Protein AF-A0A1E4BC61-F1 (afdb_monomer)

Radius of gyration: 21.63 Å; Cα contacts (8 Å, |Δi|>4): 298; chains: 1; bounding box: 41×61×82 Å

Foldseek 3Di:
DDDDDDDDDDPDPPPDPDPDDPKDAPQFDDWDDDQFKIKTFRPQQQLVPCQLCVQCVQQAPPVDVVRGDPVRDDPVSNQLSQLLRQAQRMAMDTNNPDDHDAFDPPWDWADFFLAFTKIAGFDWDADPVRHTNITDRIRTADDQVQDPDPRGDNPPSVVVVPGDDPDPDPDPPPDHRDRSDRPPDD

Nearest PDB structures (foldseek):
  3tbm-assembly1_B  TM=9.232E-01  e=9.327E-04  Ralstonia pseudosolanacearum GMI1000
  3u0k-assembly1_B  TM=4.058E-01  e=2.933E+00  Entacmaea quadricolor

pLDDT: mean 83.22, std 20.96, range [33.88, 98.69]

Mean predicted aligned error: 10.0 Å

Sequence (186 aa):
MSTDDIGADAGGAEAVPAPEAPYPAPDLTREYRTADITVQWYASRCIHSGYCARALHAVFDPRRRPWIDPTAASPDDIATTVLRCPSGALHFVRHDAGAQEQPDRPTTLTPIRNGPLYARGDIEIRALDGSVLRRDTRVSLCRCALSRQVPFCDNSCRTSNWREPVGAQNGPNGTPDPAPPINDRR

Structure (mmCIF, N/CA/C/O backbone):
data_AF-A0A1E4BC61-F1
#
_entry.id   AF-A0A1E4BC61-F1
#
loop_
_atom_site.group_PDB
_atom_site.id
_atom_site.type_symbol
_atom_site.label_atom_id
_atom_site.label_alt_id
_atom_site.label_comp_id
_atom_site.label_asym_id
_atom_site.label_entity_id
_atom_site.label_seq_id
_atom_site.pdbx_PDB_ins_code
_atom_site.Cartn_x
_atom_site.Cartn_y
_atom_site.Cartn_z
_atom_site.occupancy
_atom_site.B_iso_or_equiv
_atom_site.auth_seq_id
_atom_site.auth_comp_id
_atom_site.auth_asym_id
_atom_site.auth_atom_id
_atom_site.pdbx_PDB_model_num
ATOM 1 N N . MET A 1 1 ? -17.541 -46.615 -54.316 1.00 44.19 1 MET A N 1
ATOM 2 C CA . MET A 1 1 ? -16.424 -46.146 -53.473 1.00 44.19 1 MET A CA 1
ATOM 3 C C . MET A 1 1 ? -16.675 -44.673 -53.210 1.00 44.19 1 MET A C 1
ATOM 5 O O . MET A 1 1 ? -16.283 -43.847 -54.017 1.00 44.19 1 MET A O 1
ATOM 9 N N . SER A 1 2 ? -17.481 -44.385 -52.188 1.00 45.59 2 SER A N 1
ATOM 10 C CA . SER A 1 2 ? -17.790 -43.022 -51.751 1.00 45.59 2 SER A CA 1
ATOM 11 C C . SER A 1 2 ? -16.764 -42.692 -50.680 1.00 45.59 2 SER A C 1
ATOM 13 O O . SER A 1 2 ? -16.689 -43.415 -49.693 1.00 45.59 2 SER A O 1
ATOM 15 N N . THR A 1 3 ? -15.902 -41.718 -50.933 1.00 48.38 3 THR A N 1
ATOM 16 C CA . THR A 1 3 ? -14.911 -41.254 -49.963 1.00 48.38 3 THR A CA 1
ATOM 17 C C . THR A 1 3 ? -15.583 -40.287 -49.001 1.00 48.38 3 THR A C 1
ATOM 19 O O . THR A 1 3 ? -16.184 -39.307 -49.437 1.00 48.38 3 THR A O 1
ATOM 22 N N . ASP A 1 4 ? -15.505 -40.609 -47.714 1.00 45.50 4 ASP A N 1
ATOM 23 C CA . ASP A 1 4 ? -15.916 -39.771 -46.593 1.00 45.50 4 ASP A CA 1
ATOM 24 C C . ASP A 1 4 ? -15.067 -38.490 -46.530 1.00 45.50 4 ASP A C 1
ATOM 26 O O . ASP A 1 4 ? -13.840 -38.566 -46.450 1.00 45.50 4 ASP A O 1
ATOM 30 N N . ASP A 1 5 ? -15.714 -37.321 -46.532 1.00 45.19 5 ASP A N 1
ATOM 31 C CA . ASP A 1 5 ? -15.092 -36.034 -46.199 1.00 45.19 5 ASP A CA 1
ATOM 32 C C . ASP A 1 5 ? -15.356 -35.734 -44.715 1.00 45.19 5 ASP A C 1
ATOM 34 O O . ASP A 1 5 ? -16.430 -35.275 -44.320 1.00 45.19 5 ASP A O 1
ATOM 38 N N . ILE A 1 6 ? -14.368 -36.038 -43.870 1.00 56.31 6 ILE A N 1
ATOM 39 C CA . ILE A 1 6 ? -14.343 -35.629 -42.463 1.00 56.31 6 ILE A CA 1
ATOM 40 C C . ILE A 1 6 ? -13.852 -34.179 -42.422 1.00 56.31 6 ILE A C 1
ATOM 42 O O . ILE A 1 6 ? -12.660 -33.906 -42.566 1.00 56.31 6 ILE A O 1
ATOM 46 N N . GLY A 1 7 ? -14.787 -33.248 -42.230 1.00 37.34 7 GLY A N 1
ATOM 47 C CA . GLY A 1 7 ? -14.493 -31.843 -41.966 1.00 37.34 7 GLY A CA 1
ATOM 48 C C . GLY A 1 7 ? -13.709 -31.687 -40.664 1.00 37.34 7 GLY A C 1
ATOM 49 O O . GLY A 1 7 ? -14.191 -32.032 -39.587 1.00 37.34 7 GLY A O 1
ATOM 50 N N . ALA A 1 8 ? -12.484 -31.178 -40.779 1.00 47.16 8 ALA A N 1
ATOM 51 C CA . ALA A 1 8 ? -11.649 -30.787 -39.657 1.00 47.16 8 ALA A CA 1
ATOM 52 C C . ALA A 1 8 ? -12.205 -29.499 -39.030 1.00 47.16 8 ALA A C 1
ATOM 54 O O . ALA A 1 8 ? -12.117 -28.425 -39.626 1.00 47.16 8 ALA A O 1
ATOM 55 N N . ASP A 1 9 ? -12.772 -29.614 -37.831 1.00 40.97 9 ASP A N 1
ATOM 56 C CA . ASP A 1 9 ? -13.175 -28.467 -37.024 1.00 40.97 9 ASP A CA 1
ATOM 57 C C . ASP A 1 9 ? -11.908 -27.809 -36.453 1.00 40.97 9 ASP A C 1
ATOM 59 O O . ASP A 1 9 ? -11.234 -28.338 -35.562 1.00 40.97 9 ASP A O 1
ATOM 63 N N . ALA A 1 10 ? -11.528 -26.673 -37.035 1.00 41.28 10 ALA A N 1
ATOM 64 C CA . ALA A 1 10 ? -10.440 -25.843 -36.547 1.00 41.28 10 ALA A CA 1
ATOM 65 C C . ALA A 1 10 ? -10.906 -25.141 -35.265 1.00 41.28 10 ALA A C 1
ATOM 67 O O . ALA A 1 10 ? -11.529 -24.081 -35.308 1.00 41.28 10 ALA A O 1
ATOM 68 N N . GLY A 1 11 ? -10.600 -25.751 -34.118 1.00 34.75 11 GLY A N 1
ATOM 69 C CA . GLY A 1 11 ? -10.766 -25.139 -32.806 1.00 34.75 11 GLY A CA 1
ATOM 70 C C . GLY A 1 11 ? -10.015 -23.811 -32.746 1.00 34.75 11 GLY A C 1
ATOM 71 O O . GLY A 1 11 ? -8.785 -23.778 -32.693 1.00 34.75 11 GLY A O 1
ATOM 72 N N . GLY A 1 12 ? -10.768 -22.712 -32.772 1.00 33.88 12 GLY A N 1
ATOM 73 C CA . GLY A 1 12 ? -10.257 -21.387 -32.468 1.00 33.88 12 GLY A CA 1
ATOM 74 C C . GLY A 1 12 ? -9.708 -21.399 -31.049 1.00 33.88 12 GLY A C 1
ATOM 75 O O . GLY A 1 12 ? -10.449 -21.622 -30.095 1.00 33.88 12 GLY A O 1
ATOM 76 N N . ALA A 1 13 ? -8.400 -21.194 -30.914 1.00 40.69 13 ALA A N 1
ATOM 77 C CA . ALA A 1 13 ? -7.790 -20.941 -29.623 1.00 40.69 13 ALA A CA 1
ATOM 78 C C . ALA A 1 13 ? -8.340 -19.607 -29.110 1.00 40.69 13 ALA A C 1
ATOM 80 O O . ALA A 1 13 ? -7.907 -18.533 -29.530 1.00 40.69 13 ALA A O 1
ATOM 81 N N . GLU A 1 14 ? -9.346 -19.691 -28.245 1.00 33.91 14 GLU A N 1
ATOM 82 C CA . GLU A 1 14 ? -9.815 -18.567 -27.456 1.00 33.91 14 GLU A CA 1
ATOM 83 C C . GLU A 1 14 ? -8.612 -18.047 -26.665 1.00 33.91 14 GLU A C 1
ATOM 85 O O . GLU A 1 14 ? -7.968 -18.784 -25.911 1.00 33.91 14 GLU A O 1
ATOM 90 N N . ALA A 1 15 ? -8.227 -16.801 -26.940 1.00 38.50 15 ALA A N 1
ATOM 91 C CA . ALA A 1 15 ? -7.112 -16.163 -26.272 1.00 38.50 15 ALA A CA 1
ATOM 92 C C . ALA A 1 15 ? -7.392 -16.176 -24.769 1.00 38.50 15 ALA A C 1
ATOM 94 O O . ALA A 1 15 ? -8.339 -15.541 -24.308 1.00 38.50 15 ALA A O 1
ATOM 95 N N . VAL A 1 16 ? -6.573 -16.911 -24.013 1.00 39.56 16 VAL A N 1
ATOM 96 C CA . VAL A 1 16 ? -6.630 -16.895 -22.552 1.00 39.56 16 VAL A CA 1
ATOM 97 C C . VAL A 1 16 ? -6.457 -15.434 -22.127 1.00 39.56 16 VAL A C 1
ATOM 99 O O . VAL A 1 16 ? -5.427 -14.838 -22.466 1.00 39.56 16 VAL A O 1
ATOM 102 N N . PRO A 1 17 ? -7.448 -14.817 -21.456 1.00 39.22 17 PRO A N 1
ATOM 103 C CA . PRO A 1 17 ? -7.322 -13.439 -21.019 1.00 39.22 17 PRO A CA 1
ATOM 104 C C . PRO A 1 17 ? -6.084 -13.325 -20.132 1.00 39.22 17 PRO A C 1
ATOM 106 O O . PRO A 1 17 ? -5.802 -14.212 -19.322 1.00 39.22 17 PRO A O 1
ATOM 109 N N . ALA A 1 18 ? -5.319 -12.247 -20.322 1.00 41.25 18 ALA A N 1
ATOM 110 C CA . ALA A 1 18 ? -4.184 -11.936 -19.464 1.00 41.25 18 ALA A CA 1
ATOM 111 C C . ALA A 1 18 ? -4.623 -12.064 -17.994 1.00 41.25 18 ALA A C 1
ATOM 113 O O . ALA A 1 18 ? -5.741 -11.642 -17.683 1.00 41.25 18 ALA A O 1
ATOM 114 N N . PRO A 1 19 ? -3.798 -12.655 -17.108 1.00 44.19 19 PRO A N 1
ATOM 115 C CA . PRO A 1 19 ? -4.187 -12.851 -15.720 1.00 44.19 19 PRO A CA 1
ATOM 116 C C . PRO A 1 19 ? -4.644 -11.509 -15.154 1.00 44.19 19 PRO A C 1
ATOM 118 O O . PRO A 1 19 ? -3.896 -10.527 -15.210 1.00 44.19 19 PRO A O 1
ATOM 121 N N . GLU A 1 20 ? -5.893 -11.457 -14.679 1.00 47.62 20 GLU A N 1
ATOM 122 C CA . GLU A 1 20 ? -6.423 -10.278 -14.003 1.00 47.62 20 GLU A CA 1
ATOM 123 C C . GLU A 1 20 ? -5.405 -9.881 -12.932 1.00 47.62 20 GLU A C 1
ATOM 125 O O . GLU A 1 20 ? -4.936 -10.738 -12.175 1.00 47.62 20 GLU A O 1
ATOM 130 N N . ALA A 1 21 ? -4.984 -8.609 -12.928 1.00 51.28 21 ALA A N 1
ATOM 131 C CA . ALA A 1 21 ? -4.025 -8.121 -11.943 1.00 51.28 21 ALA A CA 1
ATOM 132 C C . ALA A 1 21 ? -4.492 -8.598 -10.562 1.00 51.28 21 ALA A C 1
ATOM 134 O O . ALA A 1 21 ? -5.677 -8.442 -10.276 1.00 51.28 21 ALA A O 1
ATOM 135 N N . PRO A 1 22 ? -3.627 -9.184 -9.718 1.00 53.62 22 PRO A N 1
ATOM 136 C CA . PRO A 1 22 ? -4.075 -9.984 -8.574 1.00 53.62 22 PRO A CA 1
ATOM 137 C C . PRO A 1 22 ? -4.930 -9.205 -7.556 1.00 53.62 22 PRO A C 1
ATOM 139 O O . PRO A 1 22 ? -5.598 -9.817 -6.724 1.00 53.62 22 PRO A O 1
ATOM 142 N N . TYR A 1 23 ? -4.969 -7.870 -7.660 1.00 57.00 23 TYR A N 1
ATOM 143 C CA . TYR A 1 23 ? -5.763 -6.964 -6.831 1.00 57.00 23 TYR A CA 1
ATOM 144 C C . TYR A 1 23 ? -6.427 -5.866 -7.692 1.00 57.00 23 TYR A C 1
ATOM 146 O O . TYR A 1 23 ? -6.021 -4.705 -7.612 1.00 57.00 23 TYR A O 1
ATOM 154 N N . PRO A 1 24 ? -7.422 -6.180 -8.547 1.00 55.88 24 PRO A N 1
ATOM 155 C CA . PRO A 1 24 ? -8.085 -5.163 -9.349 1.00 55.88 24 PRO A CA 1
ATOM 156 C C . PRO A 1 24 ? -8.963 -4.334 -8.412 1.00 55.88 24 PRO A C 1
ATOM 158 O O . PRO A 1 24 ? -9.990 -4.798 -7.916 1.00 55.88 24 PRO A O 1
ATOM 161 N N . ALA A 1 25 ? -8.523 -3.114 -8.119 1.00 64.12 25 ALA A N 1
ATOM 162 C CA . ALA A 1 25 ? -9.260 -2.191 -7.276 1.00 64.12 25 ALA A CA 1
ATOM 163 C C . ALA A 1 25 ? -9.457 -0.858 -8.015 1.00 64.12 25 ALA A C 1
ATOM 165 O O . ALA A 1 25 ? -8.519 -0.357 -8.645 1.00 64.12 25 ALA A O 1
ATOM 166 N N . PRO A 1 26 ? -10.662 -0.260 -7.950 1.00 70.00 26 PRO A N 1
ATOM 167 C CA . PRO A 1 26 ? -10.984 0.970 -8.677 1.00 70.00 26 PRO A CA 1
ATOM 168 C C . PRO A 1 26 ? -10.164 2.181 -8.204 1.00 70.00 26 PRO A C 1
ATOM 170 O O . PRO A 1 26 ? -10.227 3.243 -8.815 1.00 70.00 26 PRO A O 1
ATOM 173 N N . ASP A 1 27 ? -9.400 2.041 -7.116 1.00 84.81 27 ASP A N 1
ATOM 174 C CA . ASP A 1 27 ? -8.554 3.080 -6.538 1.00 84.81 27 ASP A CA 1
ATOM 175 C C . ASP A 1 27 ? -7.093 3.052 -7.033 1.00 84.81 27 ASP A C 1
ATOM 177 O O . ASP A 1 27 ? -6.250 3.786 -6.499 1.00 84.81 27 ASP A O 1
ATOM 181 N N . LEU A 1 28 ? -6.771 2.242 -8.054 1.00 89.62 28 LEU A N 1
ATOM 182 C CA . LEU A 1 28 ? -5.457 2.270 -8.704 1.00 89.62 28 LEU A CA 1
ATOM 183 C C . LEU A 1 28 ? -5.182 3.668 -9.265 1.00 89.62 28 LEU A C 1
ATOM 185 O O . LEU A 1 28 ? -5.856 4.150 -10.169 1.00 89.62 28 LEU A O 1
ATOM 189 N N . THR A 1 29 ? -4.165 4.335 -8.721 1.00 94.44 29 THR A N 1
ATOM 190 C CA . THR A 1 29 ? -3.843 5.715 -9.096 1.00 94.44 29 THR A CA 1
ATOM 191 C C . THR A 1 29 ? -2.915 5.771 -10.299 1.00 94.44 29 THR A C 1
ATOM 193 O O . THR A 1 29 ? -3.085 6.620 -11.175 1.00 94.44 29 THR A O 1
ATOM 196 N N . ARG A 1 30 ? -1.887 4.915 -10.330 1.00 96.19 30 ARG A N 1
ATOM 197 C CA . ARG A 1 30 ? -0.920 4.880 -11.431 1.00 96.19 30 ARG A CA 1
ATOM 198 C C . ARG A 1 30 ? -0.166 3.557 -11.488 1.00 96.19 30 ARG A C 1
ATOM 200 O O . ARG A 1 30 ? 0.134 2.968 -10.452 1.00 96.19 30 ARG A O 1
ATOM 207 N N . GLU A 1 31 ? 0.214 3.168 -12.699 1.00 96.56 31 GLU A N 1
ATOM 208 C CA . GLU A 1 31 ? 1.172 2.096 -12.961 1.00 96.56 31 GLU A CA 1
ATOM 209 C C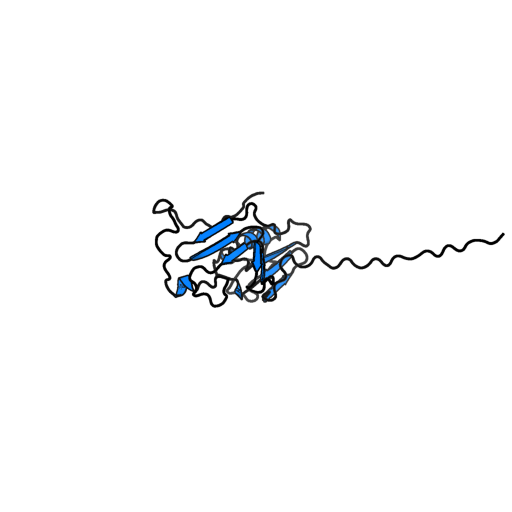 . GLU A 1 31 ? 2.470 2.652 -13.552 1.00 96.56 31 GLU A C 1
ATOM 211 O O . GLU A 1 31 ? 2.462 3.616 -14.322 1.00 96.56 31 GLU A O 1
ATOM 216 N N . TYR A 1 32 ? 3.583 2.019 -13.201 1.00 97.81 32 TYR A N 1
ATOM 217 C CA . TYR A 1 32 ? 4.915 2.314 -13.712 1.00 97.81 32 TYR A CA 1
ATOM 218 C C . TYR A 1 32 ? 5.513 1.014 -14.238 1.00 97.81 32 TYR A C 1
ATOM 220 O O . TYR A 1 32 ? 5.764 0.096 -13.459 1.00 97.81 32 TYR A O 1
ATOM 228 N N . ARG A 1 33 ? 5.696 0.912 -15.554 1.00 97.94 33 ARG A N 1
ATOM 229 C CA . ARG A 1 33 ? 6.000 -0.350 -16.239 1.00 97.94 33 ARG A CA 1
ATOM 230 C C . ARG A 1 33 ? 7.360 -0.307 -16.933 1.00 97.94 33 ARG A C 1
ATOM 232 O O . ARG A 1 33 ? 7.676 0.671 -17.604 1.00 97.94 33 ARG A O 1
ATOM 239 N N . THR A 1 34 ? 8.110 -1.396 -16.806 1.00 97.94 34 THR A N 1
ATOM 240 C CA . THR A 1 34 ? 9.254 -1.766 -17.653 1.00 97.94 34 THR A CA 1
ATOM 241 C C . THR A 1 34 ? 8.964 -3.103 -18.346 1.00 97.94 34 THR A C 1
ATOM 243 O O . THR A 1 34 ? 7.859 -3.638 -18.219 1.00 97.94 34 THR A O 1
ATOM 246 N N . ALA A 1 35 ? 9.943 -3.639 -19.082 1.00 97.62 35 ALA A N 1
ATOM 247 C CA . ALA A 1 35 ? 9.854 -4.982 -19.653 1.00 97.62 35 ALA A CA 1
ATOM 248 C C . ALA A 1 35 ? 9.750 -6.077 -18.575 1.00 97.62 35 ALA A C 1
ATOM 250 O O . ALA A 1 35 ? 9.054 -7.060 -18.796 1.00 97.62 35 ALA A O 1
ATOM 251 N N . ASP A 1 36 ? 10.369 -5.867 -17.408 1.00 98.06 36 ASP A N 1
ATOM 252 C CA . ASP A 1 36 ? 10.565 -6.914 -16.396 1.00 98.06 36 ASP A CA 1
ATOM 253 C C . ASP A 1 36 ? 9.613 -6.790 -15.198 1.00 98.06 36 ASP A C 1
ATOM 255 O O . ASP A 1 36 ? 9.320 -7.775 -14.520 1.00 98.06 36 ASP A O 1
ATOM 259 N N . ILE A 1 37 ? 9.111 -5.583 -14.908 1.00 98.38 37 ILE A N 1
ATOM 260 C CA . ILE A 1 37 ? 8.256 -5.340 -13.741 1.00 98.38 37 ILE A CA 1
ATOM 261 C C . ILE A 1 37 ? 7.265 -4.195 -13.970 1.00 98.38 37 ILE A C 1
ATOM 263 O O . ILE A 1 37 ? 7.539 -3.201 -14.642 1.00 98.38 37 ILE A O 1
ATOM 267 N N . THR A 1 38 ? 6.077 -4.314 -13.386 1.00 98.38 38 THR A N 1
ATOM 268 C CA . THR A 1 38 ? 5.130 -3.206 -13.215 1.00 98.38 38 THR A CA 1
ATOM 269 C C . THR A 1 38 ? 4.954 -2.913 -11.740 1.00 98.38 38 THR A C 1
ATOM 271 O O . THR A 1 38 ? 4.623 -3.814 -10.982 1.00 98.38 38 THR A O 1
ATOM 274 N N . VAL A 1 39 ? 5.143 -1.657 -11.340 1.00 98.31 39 VAL A N 1
ATOM 275 C CA . VAL A 1 39 ? 4.840 -1.161 -9.994 1.00 98.31 39 VAL A CA 1
ATOM 276 C C . VAL A 1 39 ? 3.503 -0.433 -10.033 1.00 98.31 39 VAL A C 1
ATOM 278 O O . VAL A 1 39 ? 3.329 0.526 -10.787 1.00 98.31 39 VAL A O 1
ATOM 281 N N . GLN A 1 40 ? 2.565 -0.873 -9.204 1.00 97.81 40 GLN A N 1
ATOM 282 C CA . GLN A 1 40 ? 1.244 -0.273 -9.051 1.00 97.81 40 GLN A CA 1
ATOM 283 C C . GLN A 1 40 ? 1.208 0.598 -7.799 1.00 97.81 40 GLN A C 1
ATOM 285 O O . GLN A 1 40 ? 1.728 0.210 -6.751 1.00 97.81 40 GLN A O 1
ATOM 290 N N . TRP A 1 41 ? 0.576 1.767 -7.894 1.00 97.62 41 TRP A N 1
ATOM 291 C CA . TRP A 1 41 ? 0.436 2.699 -6.782 1.00 97.62 41 TRP A CA 1
ATOM 292 C C . TRP A 1 41 ? -1.018 3.117 -6.558 1.00 97.62 41 TRP A C 1
ATOM 294 O O . TRP A 1 41 ? -1.673 3.655 -7.451 1.00 97.62 41 TRP A O 1
ATOM 304 N N . TYR A 1 42 ? -1.482 2.928 -5.324 1.00 96.06 42 TYR A N 1
ATOM 305 C CA . TYR A 1 42 ? -2.804 3.298 -4.824 1.00 96.06 42 TYR A CA 1
ATOM 306 C C . TYR A 1 42 ? -2.631 4.465 -3.839 1.00 96.06 42 TYR A C 1
ATOM 308 O O . TYR A 1 42 ? -2.335 4.269 -2.658 1.00 96.06 42 TYR A O 1
ATOM 316 N N . ALA A 1 43 ? -2.732 5.704 -4.325 1.00 95.31 43 ALA A N 1
ATOM 317 C CA . ALA A 1 43 ? -2.372 6.900 -3.560 1.00 95.31 43 ALA A CA 1
ATOM 318 C C . ALA A 1 43 ? -3.256 7.111 -2.327 1.00 95.31 43 ALA A C 1
ATOM 320 O O . ALA A 1 43 ? -2.742 7.452 -1.260 1.00 95.31 43 ALA A O 1
ATOM 321 N N . SER A 1 44 ? -4.558 6.843 -2.457 1.00 93.69 44 SER A N 1
ATOM 322 C CA . SER A 1 44 ? -5.540 6.864 -1.362 1.00 93.69 44 SER A CA 1
ATOM 323 C C . SER A 1 44 ? -5.069 6.020 -0.167 1.00 93.69 44 SER A C 1
ATOM 325 O O . SER A 1 44 ? -5.147 6.445 0.983 1.00 93.69 44 SER A O 1
ATOM 327 N N . ARG A 1 45 ? -4.443 4.875 -0.448 1.00 94.88 45 ARG A N 1
ATOM 328 C CA . ARG A 1 45 ? -3.989 3.876 0.527 1.00 94.88 45 ARG A CA 1
ATOM 329 C C . ARG A 1 45 ? -2.672 4.196 1.207 1.00 94.88 45 ARG A C 1
ATOM 331 O O . ARG A 1 45 ? -2.274 3.492 2.141 1.00 94.88 45 ARG A O 1
ATOM 338 N N . CYS A 1 46 ? -1.937 5.190 0.723 1.00 96.00 46 CYS A N 1
ATOM 339 C CA . CYS A 1 46 ? -0.613 5.489 1.238 1.00 96.00 46 CYS A CA 1
ATOM 340 C C . CYS A 1 46 ? -0.704 6.149 2.617 1.00 96.00 46 CYS A C 1
ATOM 342 O O . CYS A 1 46 ? -1.013 7.331 2.748 1.00 96.00 46 CYS A O 1
ATOM 344 N N . ILE A 1 47 ? -0.316 5.412 3.661 1.00 95.62 47 ILE A N 1
ATOM 345 C CA . ILE A 1 47 ? -0.156 5.974 5.011 1.00 95.62 47 ILE A CA 1
ATOM 346 C C . ILE A 1 47 ? 1.196 6.677 5.202 1.00 95.62 47 ILE A C 1
ATOM 348 O O . ILE A 1 47 ? 1.634 6.863 6.332 1.00 95.62 47 ILE A O 1
ATOM 352 N N . HIS A 1 48 ? 1.922 6.995 4.127 1.00 95.12 48 HIS A N 1
ATOM 353 C CA . HIS A 1 48 ? 3.209 7.700 4.180 1.00 95.12 48 HIS A CA 1
ATOM 354 C C . HIS A 1 48 ? 4.192 7.140 5.229 1.00 95.12 48 HIS A C 1
ATOM 356 O O . HIS A 1 48 ? 4.924 7.880 5.882 1.00 95.12 48 HIS A O 1
ATOM 362 N N . SER A 1 49 ? 4.223 5.811 5.399 1.00 93.88 49 SER A N 1
ATOM 363 C CA . SER A 1 49 ? 5.121 5.148 6.356 1.00 93.88 49 SER A CA 1
ATOM 364 C C . SER A 1 49 ? 6.594 5.421 6.035 1.00 93.88 49 SER A C 1
ATOM 366 O O . SER A 1 49 ? 7.438 5.427 6.930 1.00 93.88 49 SER A O 1
ATOM 368 N N . GLY A 1 50 ? 6.896 5.659 4.754 1.00 94.06 50 GLY A N 1
ATOM 369 C CA . GLY A 1 50 ? 8.216 5.987 4.226 1.00 94.06 50 GLY A CA 1
ATOM 370 C C . GLY A 1 50 ? 9.161 4.791 4.095 1.00 94.06 50 GLY A C 1
ATOM 371 O O . GLY A 1 50 ? 10.340 5.005 3.842 1.00 94.06 50 GLY A O 1
ATOM 372 N N . TYR A 1 51 ? 8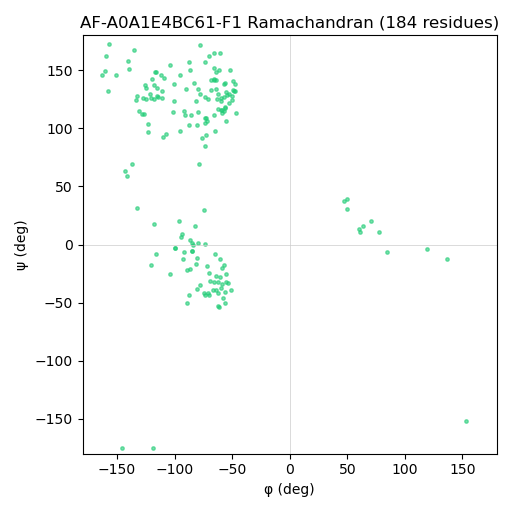.679 3.549 4.253 1.00 95.50 51 TYR A N 1
ATOM 373 C CA . TYR A 1 51 ? 9.516 2.356 4.057 1.00 95.50 51 TYR A CA 1
ATOM 374 C C . TYR A 1 51 ? 10.118 2.306 2.652 1.00 95.50 51 TYR A C 1
ATOM 376 O O . TYR A 1 51 ? 11.321 2.113 2.532 1.00 95.50 51 TYR A O 1
ATOM 384 N N . CYS A 1 52 ? 9.316 2.557 1.614 1.00 97.12 52 CYS A N 1
ATOM 385 C CA . CYS A 1 52 ? 9.782 2.546 0.227 1.00 97.12 52 CYS A CA 1
ATOM 386 C C . CYS A 1 52 ? 10.869 3.598 -0.033 1.00 97.12 52 CYS A C 1
ATOM 388 O O . CYS A 1 52 ? 11.969 3.256 -0.456 1.00 97.12 52 CYS A O 1
ATOM 390 N N . ALA A 1 53 ? 10.594 4.861 0.304 1.00 97.00 53 ALA A N 1
ATOM 391 C CA . ALA A 1 53 ? 11.510 5.970 0.051 1.00 97.00 53 ALA A CA 1
ATOM 392 C C . ALA A 1 53 ? 12.817 5.880 0.854 1.00 97.00 53 ALA A C 1
ATOM 394 O O . ALA A 1 53 ? 13.860 6.305 0.371 1.00 97.00 53 ALA A O 1
ATOM 395 N N . ARG A 1 54 ? 12.784 5.318 2.073 1.00 96.44 54 ARG A N 1
ATOM 396 C CA . ARG A 1 54 ? 14.000 5.103 2.874 1.00 96.44 54 ARG A CA 1
ATOM 397 C C . ARG A 1 54 ? 14.804 3.886 2.422 1.00 96.44 54 ARG A C 1
ATOM 399 O O . ARG A 1 54 ? 16.022 3.921 2.527 1.00 96.44 54 ARG A O 1
ATOM 406 N N . ALA A 1 55 ? 14.141 2.822 1.966 1.00 96.12 55 ALA A N 1
ATOM 407 C CA . ALA A 1 55 ? 14.809 1.581 1.579 1.00 96.12 55 ALA A CA 1
ATOM 408 C C . ALA A 1 55 ? 15.415 1.645 0.170 1.00 96.12 55 ALA A C 1
ATOM 410 O O . ALA A 1 55 ? 16.507 1.128 -0.033 1.00 96.12 55 ALA A O 1
ATOM 411 N N . LEU A 1 56 ? 14.732 2.284 -0.787 1.00 98.12 56 LEU A N 1
ATOM 412 C CA . LEU A 1 56 ? 15.156 2.314 -2.189 1.00 98.12 56 LEU A CA 1
ATOM 413 C C . LEU A 1 56 ? 14.851 3.675 -2.831 1.00 98.12 56 LEU A C 1
ATOM 415 O O . LEU A 1 56 ? 14.054 3.792 -3.762 1.00 98.12 56 LEU A O 1
ATOM 419 N N . HIS A 1 57 ? 15.494 4.723 -2.310 1.00 97.94 57 HIS A N 1
ATOM 420 C CA . HIS A 1 57 ? 15.288 6.116 -2.730 1.00 97.94 57 HIS A CA 1
ATOM 421 C C . HIS A 1 57 ? 15.497 6.346 -4.238 1.00 97.94 57 HIS A C 1
ATOM 423 O O . HIS A 1 57 ? 14.832 7.190 -4.829 1.00 97.94 57 HIS A O 1
ATOM 429 N N . ALA A 1 58 ? 16.407 5.600 -4.878 1.00 98.31 58 ALA A N 1
ATOM 430 C CA . ALA A 1 58 ? 16.646 5.705 -6.321 1.00 98.31 58 ALA A CA 1
ATOM 431 C C . ALA A 1 58 ? 15.380 5.404 -7.150 1.00 98.31 58 ALA A C 1
ATOM 433 O O . ALA A 1 58 ? 15.140 6.042 -8.174 1.00 98.31 58 ALA A O 1
ATOM 434 N N . VAL A 1 59 ? 14.536 4.488 -6.666 1.00 98.69 59 VAL A N 1
ATOM 435 C CA . VAL A 1 59 ? 13.249 4.137 -7.281 1.00 98.69 59 VAL A CA 1
ATOM 436 C C . VAL A 1 59 ? 12.138 5.029 -6.738 1.00 98.69 59 VAL A C 1
ATOM 438 O O . VAL A 1 59 ? 11.401 5.620 -7.523 1.00 98.69 59 VAL A O 1
ATOM 441 N N . PHE A 1 60 ? 12.028 5.164 -5.412 1.00 98.62 60 PHE A N 1
ATOM 442 C CA . PHE A 1 60 ? 10.932 5.861 -4.731 1.00 98.62 60 PHE A CA 1
ATOM 443 C C . PHE A 1 60 ? 11.392 7.203 -4.138 1.00 98.62 60 PHE A C 1
ATOM 445 O O . PHE A 1 60 ? 11.844 7.260 -2.995 1.00 98.62 60 PHE A O 1
ATOM 452 N N . ASP A 1 61 ? 11.205 8.302 -4.870 1.00 98.19 61 ASP A N 1
ATOM 453 C CA . ASP A 1 61 ? 11.554 9.654 -4.414 1.00 98.19 61 ASP A CA 1
ATOM 454 C C . ASP A 1 61 ? 10.333 10.592 -4.461 1.00 98.19 61 ASP A C 1
ATOM 456 O O . ASP A 1 61 ? 9.986 11.096 -5.534 1.00 98.19 61 ASP A O 1
ATOM 460 N N . PRO A 1 62 ? 9.702 10.903 -3.308 1.00 96.50 62 PRO A N 1
ATOM 461 C CA . PRO A 1 62 ? 8.562 11.822 -3.222 1.00 96.50 62 PRO A CA 1
ATOM 462 C C . PRO A 1 62 ? 8.822 13.236 -3.770 1.00 96.50 62 PRO A C 1
ATOM 464 O O . PRO A 1 62 ? 7.867 13.976 -4.033 1.00 96.50 62 PRO A O 1
ATOM 467 N N . ARG A 1 63 ? 10.088 13.635 -3.943 1.00 96.69 63 ARG A N 1
ATOM 468 C CA . ARG A 1 63 ? 10.482 14.942 -4.490 1.00 96.69 63 ARG A CA 1
ATOM 469 C C . ARG A 1 63 ? 10.550 14.940 -6.015 1.00 96.69 63 ARG A C 1
ATOM 471 O O . ARG A 1 63 ? 10.433 16.001 -6.622 1.00 96.69 63 ARG A O 1
ATOM 478 N N . ARG A 1 64 ? 10.689 13.771 -6.644 1.00 97.00 64 ARG A N 1
ATOM 479 C CA . ARG A 1 64 ? 10.786 13.627 -8.102 1.00 97.00 64 ARG A CA 1
ATOM 480 C C . ARG A 1 64 ? 9.408 13.510 -8.758 1.00 97.00 64 ARG A C 1
ATOM 482 O O . ARG A 1 64 ? 8.415 13.141 -8.124 1.00 97.00 64 ARG A O 1
ATOM 489 N N . ARG A 1 65 ? 9.325 13.840 -10.049 1.00 95.94 65 ARG A N 1
ATOM 490 C CA . ARG A 1 65 ? 8.154 13.613 -10.907 1.00 95.94 65 ARG A CA 1
ATOM 491 C C . ARG A 1 65 ? 8.619 12.946 -12.216 1.00 95.94 65 ARG A C 1
ATOM 493 O O . ARG A 1 65 ? 9.345 13.600 -12.956 1.00 95.94 65 ARG A O 1
ATOM 500 N N . PRO A 1 66 ? 8.214 11.695 -12.513 1.00 95.94 66 PRO A N 1
ATOM 501 C CA . PRO A 1 66 ? 7.470 10.778 -11.643 1.00 95.94 66 PRO A CA 1
ATOM 502 C C . PRO A 1 66 ? 8.233 10.421 -10.354 1.00 95.94 66 PRO A C 1
ATOM 504 O O . PRO A 1 66 ? 9.458 10.410 -10.330 1.00 95.94 66 PRO A O 1
ATOM 507 N N . TRP A 1 67 ? 7.503 10.149 -9.268 1.00 97.62 67 TRP A N 1
ATOM 508 C CA . TRP A 1 67 ? 8.110 9.813 -7.971 1.00 97.62 67 TRP A CA 1
ATOM 509 C C . TRP A 1 67 ? 8.546 8.340 -7.868 1.00 97.62 67 TRP A C 1
ATOM 511 O O . TRP A 1 67 ? 9.346 8.008 -6.999 1.00 97.62 67 TRP A O 1
ATOM 521 N N . ILE A 1 68 ? 8.046 7.483 -8.766 1.00 98.56 68 ILE A N 1
ATOM 522 C CA . ILE A 1 68 ? 8.473 6.091 -8.947 1.00 98.56 68 ILE A CA 1
ATOM 523 C C . ILE A 1 68 ? 9.202 5.986 -10.285 1.00 98.56 68 ILE A C 1
ATOM 525 O O . ILE A 1 68 ? 8.644 6.356 -11.319 1.00 98.56 68 ILE A O 1
ATOM 529 N N . ASP A 1 69 ? 10.423 5.468 -10.251 1.00 98.44 69 ASP A N 1
ATOM 530 C CA . ASP A 1 69 ? 11.228 5.136 -11.424 1.00 98.44 69 ASP A CA 1
ATOM 531 C C . ASP A 1 69 ? 11.619 3.655 -11.373 1.00 98.44 69 ASP A C 1
ATOM 533 O O . ASP A 1 69 ? 12.578 3.294 -10.686 1.00 98.44 69 ASP A O 1
ATOM 537 N N . PRO A 1 70 ? 10.875 2.778 -12.067 1.00 98.06 70 PRO A N 1
ATOM 538 C CA . PRO A 1 70 ? 11.114 1.341 -12.026 1.00 98.06 70 PRO A CA 1
ATOM 539 C C . PRO A 1 70 ? 12.363 0.918 -12.819 1.00 98.06 70 PRO A C 1
ATOM 541 O O . PRO A 1 70 ? 12.655 -0.270 -12.873 1.00 98.06 70 PRO A O 1
ATOM 544 N N . THR A 1 71 ? 13.093 1.855 -13.439 1.00 98.25 71 THR A N 1
ATOM 545 C CA . THR A 1 71 ? 14.351 1.573 -14.155 1.00 98.25 71 THR A CA 1
ATOM 546 C C . THR A 1 71 ? 15.591 1.746 -13.275 1.00 98.25 71 THR A C 1
ATOM 548 O O . THR A 1 71 ? 16.683 1.329 -13.648 1.00 98.25 71 THR A O 1
ATOM 551 N N . ALA A 1 72 ? 15.433 2.350 -12.092 1.00 98.31 72 ALA A N 1
ATOM 552 C CA . ALA A 1 72 ? 16.546 2.762 -11.240 1.00 98.31 72 ALA A CA 1
ATOM 553 C C . ALA A 1 72 ? 17.108 1.654 -10.325 1.00 98.31 72 ALA A C 1
ATOM 555 O O . ALA A 1 72 ? 18.032 1.916 -9.555 1.00 98.31 72 ALA A O 1
ATOM 556 N N . ALA A 1 73 ? 16.548 0.442 -10.362 1.00 98.50 73 ALA A N 1
ATOM 557 C CA . ALA A 1 73 ? 17.025 -0.718 -9.609 1.00 98.50 73 ALA A CA 1
ATOM 558 C C . ALA A 1 73 ? 16.563 -2.029 -10.261 1.00 98.50 73 ALA A C 1
ATOM 560 O O . ALA A 1 73 ? 15.754 -2.018 -11.190 1.00 98.50 73 ALA A O 1
ATOM 561 N N . SER A 1 74 ? 17.060 -3.158 -9.752 1.00 98.56 74 SER A N 1
ATOM 562 C CA . SER A 1 74 ? 16.637 -4.478 -10.218 1.00 98.56 74 SER A CA 1
ATOM 563 C C . SER A 1 74 ? 15.159 -4.759 -9.877 1.00 98.56 74 SER A C 1
ATOM 565 O O . SER A 1 74 ? 14.658 -4.271 -8.855 1.00 98.56 74 SER A O 1
ATOM 567 N N . PRO A 1 75 ? 14.453 -5.588 -10.672 1.00 98.62 75 PRO A N 1
ATOM 568 C CA . PRO A 1 75 ? 13.107 -6.055 -10.333 1.00 98.62 75 PRO A CA 1
ATOM 569 C C . PRO A 1 75 ? 13.012 -6.709 -8.944 1.00 98.62 75 PRO A C 1
ATOM 571 O O . PRO A 1 75 ? 12.002 -6.543 -8.258 1.00 98.62 75 PRO A O 1
ATOM 574 N N . ASP A 1 76 ? 14.068 -7.394 -8.494 1.00 98.44 76 ASP A N 1
ATOM 575 C CA . ASP A 1 76 ? 14.133 -8.041 -7.177 1.00 98.44 76 ASP A CA 1
ATOM 576 C C . ASP A 1 76 ? 14.212 -7.031 -6.023 1.00 98.44 76 ASP A C 1
ATOM 578 O O . ASP A 1 76 ? 13.495 -7.171 -5.025 1.00 98.44 76 ASP A O 1
ATOM 582 N N . ASP A 1 77 ? 15.027 -5.981 -6.157 1.00 98.50 77 ASP A N 1
ATOM 583 C CA . ASP A 1 77 ? 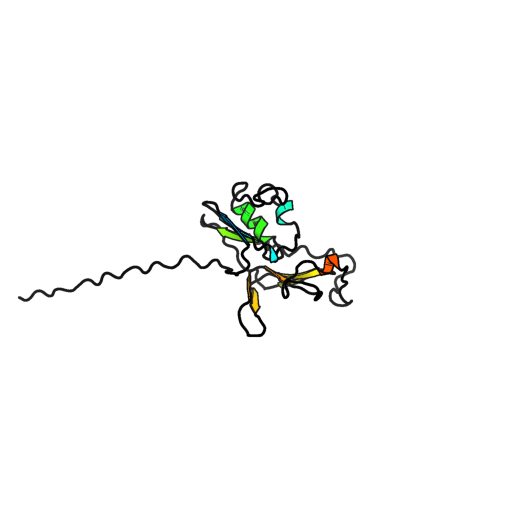15.131 -4.919 -5.147 1.00 98.50 77 ASP A CA 1
ATOM 584 C C . ASP A 1 77 ? 13.828 -4.121 -5.046 1.00 98.50 77 ASP A C 1
ATOM 586 O O . ASP A 1 77 ? 13.370 -3.773 -3.947 1.00 98.50 77 ASP A O 1
ATOM 590 N N . ILE A 1 78 ? 13.198 -3.861 -6.196 1.00 98.69 78 ILE A N 1
ATOM 591 C CA . ILE A 1 78 ? 11.894 -3.201 -6.274 1.00 98.69 78 ILE A CA 1
ATOM 592 C C . ILE A 1 78 ? 10.841 -4.065 -5.580 1.00 98.69 78 ILE A C 1
ATOM 594 O O . ILE A 1 78 ? 10.170 -3.573 -4.671 1.00 98.69 78 ILE A O 1
ATOM 598 N N . ALA A 1 79 ? 10.726 -5.344 -5.948 1.00 98.38 79 ALA A N 1
ATOM 599 C CA . ALA A 1 79 ? 9.776 -6.279 -5.348 1.00 98.38 79 ALA A CA 1
ATOM 600 C C . ALA A 1 79 ? 9.962 -6.376 -3.825 1.00 98.38 79 ALA A C 1
ATOM 602 O O . ALA A 1 79 ? 9.016 -6.157 -3.065 1.00 98.38 79 ALA A O 1
ATOM 603 N N . THR A 1 80 ? 11.199 -6.587 -3.363 1.00 97.81 80 THR A N 1
ATOM 604 C CA . THR A 1 80 ? 11.547 -6.649 -1.931 1.00 97.81 80 THR A CA 1
ATOM 605 C C . THR A 1 80 ? 11.133 -5.380 -1.189 1.00 97.81 80 THR A C 1
ATOM 607 O O . THR A 1 80 ? 10.616 -5.435 -0.069 1.00 97.81 80 THR A O 1
ATOM 610 N N . THR A 1 81 ? 11.324 -4.216 -1.810 1.00 98.19 81 THR A N 1
ATOM 611 C CA . THR A 1 81 ? 10.942 -2.930 -1.221 1.00 98.19 81 THR A CA 1
ATOM 612 C C . THR A 1 81 ? 9.426 -2.744 -1.181 1.00 98.19 81 THR A C 1
ATOM 614 O O . THR A 1 81 ? 8.890 -2.283 -0.169 1.00 98.19 81 THR A O 1
ATOM 617 N N . VAL A 1 82 ? 8.718 -3.119 -2.249 1.00 98.00 82 VAL A N 1
ATOM 618 C CA . VAL A 1 82 ? 7.256 -3.018 -2.338 1.00 98.00 82 VAL A CA 1
ATOM 619 C C . VAL A 1 82 ? 6.574 -3.891 -1.281 1.00 98.00 82 VAL A C 1
ATOM 621 O O . VAL A 1 82 ? 5.686 -3.396 -0.584 1.00 98.00 82 VAL A O 1
ATOM 624 N N . LEU A 1 83 ? 7.056 -5.118 -1.046 1.00 97.06 83 LEU A N 1
ATOM 625 C CA . LEU A 1 83 ? 6.528 -6.030 -0.013 1.00 97.06 83 LEU A CA 1
ATOM 626 C C . LEU A 1 83 ? 6.595 -5.453 1.414 1.00 97.06 83 LEU A C 1
ATOM 628 O O . LEU A 1 83 ? 5.868 -5.893 2.311 1.00 97.06 83 LEU A O 1
ATOM 632 N N . ARG A 1 84 ? 7.445 -4.445 1.649 1.00 95.75 84 ARG A N 1
ATOM 633 C CA . ARG A 1 84 ? 7.571 -3.745 2.939 1.00 95.75 84 ARG A CA 1
ATOM 634 C C . ARG A 1 84 ? 6.564 -2.607 3.110 1.00 95.75 84 ARG A C 1
ATOM 636 O O . ARG A 1 84 ? 6.489 -2.030 4.193 1.00 95.75 84 ARG A O 1
ATOM 643 N N . CYS A 1 85 ? 5.769 -2.275 2.091 1.00 96.94 85 CYS A N 1
ATOM 644 C CA . CYS A 1 85 ? 4.692 -1.295 2.200 1.00 96.94 85 CYS A CA 1
ATOM 645 C C . CYS A 1 85 ? 3.597 -1.824 3.146 1.00 96.94 85 CYS A C 1
ATOM 647 O O . CYS A 1 85 ? 2.913 -2.779 2.804 1.00 96.94 85 CYS A O 1
ATOM 649 N N . PRO A 1 86 ? 3.382 -1.247 4.341 1.00 95.62 86 PRO A N 1
ATOM 650 C CA . PRO A 1 86 ? 2.450 -1.828 5.308 1.00 95.62 86 PRO A CA 1
ATOM 651 C C . PRO A 1 86 ? 0.979 -1.721 4.887 1.00 95.62 86 PRO A C 1
ATOM 653 O O . PRO A 1 86 ? 0.171 -2.518 5.346 1.00 95.62 86 PRO A O 1
ATOM 656 N N . SER A 1 87 ? 0.621 -0.748 4.041 1.00 96.12 87 SER A N 1
ATOM 657 C CA . SER A 1 87 ? -0.780 -0.427 3.746 1.00 96.12 87 SER A CA 1
ATOM 658 C C . SER A 1 87 ? -1.342 -1.002 2.449 1.00 96.12 87 SER A C 1
ATOM 660 O O . SER A 1 87 ? -2.514 -0.738 2.169 1.00 96.12 87 SER A O 1
ATOM 662 N N . GLY A 1 88 ? -0.521 -1.700 1.657 1.00 95.56 88 GLY A N 1
ATOM 663 C CA . GLY A 1 88 ? -0.904 -2.149 0.309 1.00 95.56 88 GLY A CA 1
ATOM 664 C C . GLY A 1 88 ? -1.014 -0.992 -0.687 1.00 95.56 88 GLY A C 1
ATOM 665 O O . GLY A 1 88 ? -1.680 -1.071 -1.710 1.00 95.56 88 GLY A O 1
ATOM 666 N N . ALA A 1 89 ? -0.389 0.155 -0.391 1.00 97.00 89 ALA A N 1
ATOM 667 C CA . ALA A 1 89 ? -0.360 1.266 -1.343 1.00 97.00 89 ALA A CA 1
ATOM 668 C C . ALA A 1 89 ? 0.550 0.997 -2.545 1.00 97.00 89 ALA A C 1
ATOM 670 O O . ALA A 1 89 ? 0.442 1.697 -3.547 1.00 97.00 89 ALA A O 1
ATOM 671 N N . LEU A 1 90 ? 1.461 0.032 -2.428 1.00 97.62 90 LEU A N 1
ATOM 672 C CA . LEU A 1 90 ? 2.349 -0.393 -3.499 1.00 97.62 90 LEU A CA 1
ATOM 673 C C . LEU A 1 90 ? 2.175 -1.894 -3.701 1.00 97.62 90 LEU A C 1
ATOM 675 O O . LEU A 1 90 ? 2.193 -2.631 -2.718 1.00 97.62 90 LEU A O 1
ATOM 679 N N . HIS A 1 91 ? 2.071 -2.294 -4.963 1.00 97.75 91 HIS A N 1
ATOM 680 C CA . HIS A 1 91 ? 2.081 -3.680 -5.428 1.00 97.75 91 HIS A CA 1
ATOM 681 C C . HIS A 1 91 ? 2.985 -3.796 -6.652 1.00 97.75 91 HIS A C 1
ATOM 683 O O . HIS A 1 91 ? 3.385 -2.781 -7.235 1.00 97.75 91 HIS A O 1
ATOM 689 N N . PHE A 1 92 ? 3.312 -5.021 -7.049 1.00 97.62 92 PHE A N 1
ATOM 690 C CA . PHE A 1 92 ? 4.027 -5.258 -8.294 1.00 97.62 92 PHE A CA 1
ATOM 691 C C . PHE A 1 92 ? 3.508 -6.485 -9.038 1.00 97.62 92 PHE A C 1
ATOM 693 O O . PHE A 1 92 ? 2.928 -7.391 -8.446 1.00 97.62 92 PHE A O 1
ATOM 700 N N . VAL A 1 93 ? 3.774 -6.506 -10.341 1.00 97.25 93 VAL A N 1
ATOM 701 C CA . VAL A 1 93 ? 3.637 -7.681 -11.206 1.00 97.25 93 VAL A CA 1
ATOM 702 C C . VAL A 1 93 ? 4.977 -7.905 -11.895 1.00 97.25 93 VAL A C 1
ATOM 704 O O . VAL A 1 93 ? 5.502 -6.978 -12.517 1.00 97.25 93 VAL A O 1
ATOM 707 N N . ARG A 1 94 ? 5.539 -9.111 -11.768 1.00 97.75 94 ARG A N 1
ATOM 708 C CA . ARG A 1 94 ? 6.757 -9.520 -12.490 1.00 97.75 94 ARG A CA 1
ATOM 709 C C . ARG A 1 94 ? 6.412 -10.003 -13.894 1.00 97.75 94 ARG A C 1
ATOM 711 O O . ARG A 1 94 ? 5.442 -10.738 -14.062 1.00 97.75 94 ARG A O 1
ATOM 718 N N . HIS A 1 95 ? 7.229 -9.619 -14.867 1.00 97.62 95 HIS A N 1
ATOM 719 C CA . HIS A 1 95 ? 7.137 -10.024 -16.278 1.00 97.62 95 HIS A CA 1
ATOM 720 C C . HIS A 1 95 ? 8.360 -10.838 -16.727 1.00 97.62 95 HIS A C 1
ATOM 722 O O . HIS A 1 95 ? 8.350 -11.433 -17.797 1.00 97.62 95 HIS A O 1
ATOM 728 N N . ASP A 1 96 ? 9.384 -10.917 -15.879 1.00 95.88 96 ASP A N 1
ATOM 729 C CA . ASP A 1 96 ? 10.662 -11.609 -16.084 1.00 95.88 96 ASP A CA 1
ATOM 730 C C . ASP A 1 96 ? 10.698 -13.027 -15.481 1.00 95.88 96 ASP A C 1
ATOM 732 O O . ASP A 1 96 ? 11.765 -13.563 -15.192 1.00 95.88 96 ASP A O 1
ATOM 736 N N . ALA A 1 97 ? 9.528 -13.625 -15.236 1.00 94.25 97 ALA A N 1
ATOM 737 C CA . ALA A 1 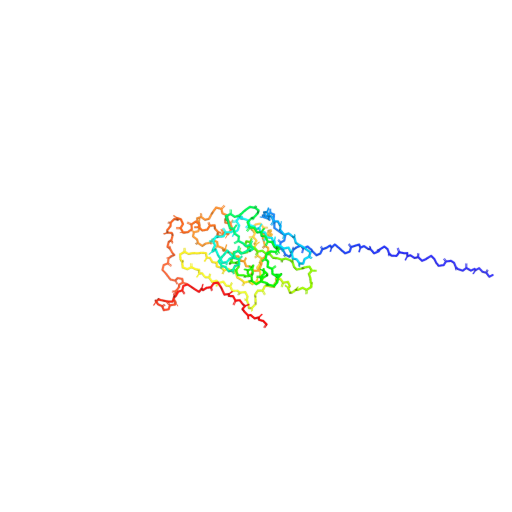97 ? 9.362 -14.893 -14.515 1.00 94.25 97 ALA A CA 1
ATOM 738 C C . ALA A 1 97 ? 9.891 -14.900 -13.061 1.00 94.25 97 ALA A C 1
ATOM 740 O O . ALA A 1 97 ? 9.968 -15.963 -12.440 1.00 94.25 97 ALA A O 1
ATOM 741 N N . GLY A 1 98 ? 10.201 -13.733 -12.483 1.00 95.50 98 GLY A N 1
ATOM 742 C CA . GLY A 1 98 ? 10.497 -13.602 -11.061 1.00 95.50 98 GLY A CA 1
ATOM 743 C C . GLY A 1 98 ? 9.293 -13.906 -10.163 1.00 95.50 98 GLY A C 1
ATOM 744 O O . GLY A 1 98 ? 8.138 -13.929 -10.600 1.00 95.50 98 GLY A O 1
ATOM 745 N N . ALA A 1 99 ? 9.559 -14.122 -8.872 1.00 95.25 99 ALA A N 1
ATOM 746 C CA . ALA A 1 99 ? 8.519 -14.438 -7.896 1.00 95.25 99 ALA A CA 1
ATOM 747 C C . ALA A 1 99 ? 7.472 -13.313 -7.803 1.00 95.25 99 ALA A C 1
ATOM 749 O O . ALA A 1 99 ? 7.808 -12.153 -7.556 1.00 95.25 99 ALA A O 1
ATOM 750 N N . GLN A 1 100 ? 6.196 -13.669 -7.975 1.00 95.88 100 GLN A N 1
ATOM 751 C CA . GLN A 1 100 ? 5.077 -12.748 -7.766 1.00 95.88 100 GLN A CA 1
ATOM 752 C C . GLN A 1 100 ? 4.850 -12.494 -6.276 1.00 95.88 100 GLN A C 1
ATOM 754 O O . GLN A 1 100 ? 5.191 -13.326 -5.434 1.00 95.88 100 GLN A O 1
ATOM 759 N N . GLU A 1 101 ? 4.213 -11.371 -5.952 1.00 94.50 101 GLU A N 1
ATOM 760 C CA . GLU A 1 101 ? 3.736 -11.108 -4.598 1.00 94.50 101 GLU A CA 1
ATOM 761 C C . GLU A 1 101 ? 2.784 -12.224 -4.124 1.00 94.50 101 GLU A C 1
ATOM 763 O O . GLU A 1 101 ? 1.807 -12.547 -4.796 1.00 94.50 101 GLU A O 1
ATOM 768 N N . GLN A 1 102 ? 3.074 -12.798 -2.953 1.00 94.75 102 GLN A N 1
ATOM 769 C CA . GLN A 1 102 ? 2.264 -13.834 -2.308 1.00 94.75 102 GLN A CA 1
ATOM 770 C C . GLN 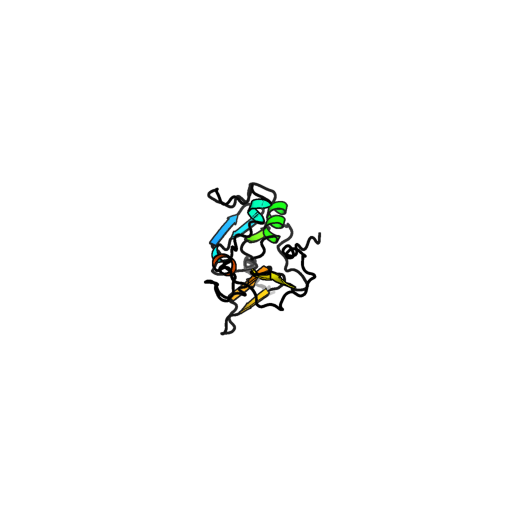A 1 102 ? 1.717 -13.338 -0.961 1.00 94.75 102 GLN A C 1
ATOM 772 O O . GLN A 1 102 ? 2.389 -12.552 -0.281 1.00 94.75 102 GLN A O 1
ATOM 777 N N . PRO A 1 103 ? 0.524 -13.794 -0.542 1.00 95.00 103 PRO A N 1
ATOM 778 C CA . PRO A 1 103 ? -0.002 -13.495 0.783 1.00 95.00 103 PRO A CA 1
ATOM 779 C C . PRO A 1 103 ? 0.817 -14.188 1.879 1.00 95.00 103 PRO A C 1
ATOM 781 O O . PRO A 1 103 ? 1.214 -15.349 1.750 1.00 95.00 103 PRO A O 1
ATOM 784 N N . ASP A 1 104 ? 1.019 -13.489 2.997 1.00 92.50 104 ASP A N 1
ATOM 785 C CA . ASP A 1 104 ? 1.635 -14.071 4.192 1.00 92.50 104 ASP A CA 1
ATOM 786 C C . ASP A 1 104 ? 0.726 -15.169 4.791 1.00 92.50 104 ASP A C 1
ATOM 788 O O . ASP A 1 104 ? -0.502 -15.061 4.804 1.00 92.50 104 ASP A O 1
ATOM 792 N N . ARG A 1 105 ? 1.315 -16.259 5.295 1.00 93.56 105 ARG A N 1
ATOM 793 C CA . ARG A 1 105 ? 0.574 -17.339 5.969 1.00 93.56 105 ARG A CA 1
ATOM 794 C C . ARG A 1 105 ? 1.270 -17.715 7.287 1.00 93.56 105 ARG A C 1
ATOM 796 O O . ARG A 1 105 ? 2.465 -18.017 7.258 1.00 93.56 105 ARG A O 1
ATOM 803 N N . PRO A 1 106 ? 0.555 -17.738 8.430 1.00 95.81 106 PRO A N 1
ATOM 804 C CA . PRO A 1 106 ? -0.870 -17.421 8.581 1.00 95.81 106 PRO A CA 1
ATOM 805 C C . PRO A 1 106 ? -1.167 -15.925 8.379 1.00 95.81 106 PRO A C 1
ATOM 807 O O . PRO A 1 106 ? -0.269 -15.092 8.487 1.00 95.81 106 PRO A O 1
ATOM 810 N N . THR A 1 107 ? -2.436 -15.589 8.134 1.00 96.12 107 THR A N 1
ATOM 811 C CA . THR A 1 107 ? -2.895 -14.196 8.179 1.00 96.12 107 THR A CA 1
ATOM 812 C C . THR A 1 107 ? -2.702 -13.639 9.587 1.00 96.12 107 THR A C 1
ATOM 814 O O . THR A 1 107 ? -3.123 -14.247 10.572 1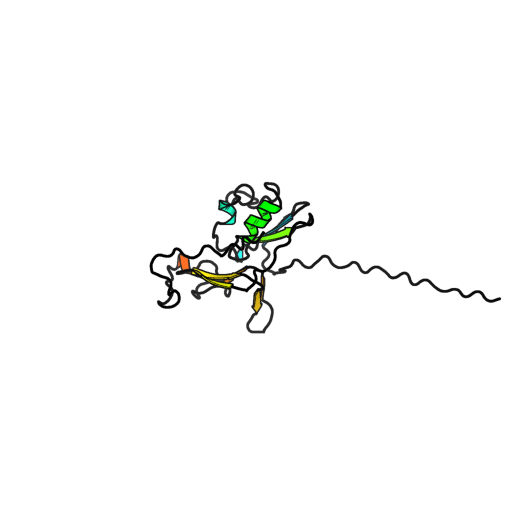.00 96.12 107 THR A O 1
ATOM 817 N N . THR A 1 108 ? -2.071 -12.473 9.689 1.00 95.94 108 THR A N 1
ATOM 818 C CA . THR A 1 108 ? -1.783 -11.788 10.951 1.00 95.94 108 THR A CA 1
ATOM 819 C C . THR A 1 108 ? -2.449 -10.422 10.987 1.00 95.94 108 THR A C 1
ATOM 821 O O . THR A 1 108 ? -2.499 -9.712 9.981 1.00 95.94 108 THR A O 1
ATOM 824 N N . LEU A 1 109 ? -2.948 -10.045 12.166 1.00 95.75 109 LEU A N 1
ATOM 825 C CA . LEU A 1 109 ? -3.407 -8.693 12.461 1.00 95.75 109 LEU A CA 1
ATOM 826 C C . LEU A 1 109 ? -2.601 -8.140 13.638 1.00 95.75 109 LEU A C 1
ATOM 828 O O . LEU A 1 109 ? -2.524 -8.764 14.694 1.00 95.75 109 LEU A O 1
ATOM 832 N N . THR A 1 110 ? -1.994 -6.972 13.459 1.00 93.38 110 THR A N 1
ATOM 833 C CA . THR A 1 110 ? -1.112 -6.342 14.445 1.00 93.38 110 THR A CA 1
ATOM 834 C C . THR A 1 110 ? -1.561 -4.905 14.703 1.00 93.38 110 THR A C 1
ATOM 836 O O . THR A 1 110 ? -1.473 -4.063 13.801 1.00 93.38 110 THR A O 1
ATOM 839 N N . PRO A 1 111 ? -2.067 -4.587 15.906 1.00 91.69 111 PRO A N 1
ATOM 840 C CA . PRO A 1 111 ? -2.416 -3.218 16.251 1.00 91.69 111 PRO A CA 1
ATOM 841 C C . PRO A 1 111 ? -1.142 -2.401 16.490 1.00 91.69 111 PRO A C 1
ATOM 843 O O . PRO A 1 111 ? -0.304 -2.764 17.309 1.00 91.69 111 PRO A O 1
ATOM 846 N N . ILE A 1 112 ? -1.012 -1.264 15.813 1.00 89.69 112 ILE A N 1
ATOM 847 C CA . ILE A 1 112 ? 0.074 -0.308 16.055 1.00 89.69 112 ILE A CA 1
ATOM 848 C C . ILE A 1 112 ? -0.374 0.694 17.103 1.00 89.69 112 ILE A C 1
ATOM 850 O O . ILE A 1 112 ? -1.485 1.224 16.996 1.00 89.69 112 ILE A O 1
ATOM 854 N N . ARG A 1 113 ? 0.470 0.978 18.098 1.00 87.62 113 ARG A N 1
ATOM 855 C CA . ARG A 1 113 ? 0.158 1.922 19.173 1.00 87.62 113 ARG A CA 1
ATOM 856 C C . ARG A 1 113 ? -0.288 3.264 18.610 1.00 87.62 113 ARG A C 1
ATOM 858 O O . ARG A 1 113 ? 0.362 3.835 17.737 1.00 87.62 113 ARG A O 1
ATOM 865 N N . ASN A 1 114 ? -1.422 3.766 19.107 1.00 89.75 114 ASN A N 1
ATOM 866 C CA . ASN A 1 114 ? -2.037 5.023 18.641 1.00 89.75 114 ASN A CA 1
ATOM 867 C C . ASN A 1 114 ? -2.170 5.105 17.101 1.00 89.75 114 ASN A C 1
ATOM 869 O O . ASN A 1 114 ? -2.081 6.171 16.487 1.00 89.75 114 ASN A O 1
ATOM 873 N N . GLY A 1 115 ? -2.338 3.947 16.466 1.00 91.94 115 GLY A N 1
ATOM 874 C CA . GLY A 1 115 ? -2.107 3.754 15.046 1.00 91.94 115 GLY A CA 1
ATOM 875 C C . GLY A 1 115 ? -3.067 2.757 14.394 1.00 91.94 115 GLY A C 1
ATOM 876 O O . GLY A 1 115 ? -4.021 2.282 15.026 1.00 91.94 115 GLY A O 1
ATOM 877 N N . PRO A 1 116 ? -2.829 2.457 13.105 1.00 95.19 116 PRO A N 1
ATOM 878 C CA . PRO A 1 116 ? -3.633 1.509 12.341 1.00 95.19 116 PRO A CA 1
ATOM 879 C C . PRO A 1 116 ? -3.609 0.099 12.932 1.00 95.19 116 PRO A C 1
ATOM 881 O O . PRO A 1 116 ? -2.728 -0.264 13.710 1.00 95.19 116 PRO A O 1
ATOM 884 N N . LEU A 1 117 ? -4.557 -0.716 12.486 1.00 95.56 117 LEU A N 1
ATOM 885 C CA . LEU A 1 117 ? -4.445 -2.167 12.544 1.00 95.56 117 LEU A CA 1
ATOM 886 C C . LEU A 1 117 ? -3.809 -2.638 11.232 1.00 95.56 117 LEU A C 1
ATOM 888 O O . LEU A 1 117 ? -4.420 -2.495 10.174 1.00 95.56 117 LEU A O 1
ATOM 892 N N . TYR A 1 118 ? -2.578 -3.145 11.277 1.00 96.31 118 TYR A N 1
ATOM 893 C CA . TYR A 1 118 ? -1.970 -3.783 10.109 1.00 96.31 118 TYR A CA 1
ATOM 894 C C . TYR A 1 118 ? -2.535 -5.186 9.961 1.00 96.31 118 TYR A C 1
ATOM 896 O O . TYR A 1 118 ? -2.520 -5.945 10.922 1.00 96.31 118 TYR A O 1
ATOM 904 N N . ALA A 1 119 ? -2.999 -5.534 8.768 1.00 97.38 119 ALA A N 1
ATOM 905 C CA . ALA A 1 119 ? -3.309 -6.905 8.402 1.00 97.38 119 ALA A CA 1
ATOM 906 C C . ALA A 1 119 ? -2.362 -7.342 7.284 1.00 97.38 119 ALA A C 1
ATOM 908 O O . ALA A 1 119 ? -2.129 -6.585 6.341 1.00 97.38 119 ALA A O 1
ATOM 909 N N . ARG A 1 120 ? -1.806 -8.546 7.406 1.00 97.19 120 ARG A N 1
ATOM 910 C CA . ARG A 1 120 ? -0.940 -9.189 6.411 1.00 97.19 120 ARG A CA 1
ATOM 911 C C . ARG A 1 120 ? -1.388 -10.627 6.225 1.00 97.19 120 ARG A C 1
ATOM 913 O O . ARG A 1 120 ? -1.459 -11.356 7.209 1.00 97.19 120 ARG A O 1
ATOM 920 N N . GLY A 1 121 ? -1.687 -11.026 4.998 1.00 96.56 121 GLY A N 1
ATOM 921 C CA . GLY A 1 121 ? -2.092 -12.386 4.670 1.00 96.56 121 GLY A CA 1
ATOM 922 C C . GLY A 1 121 ? -2.972 -12.453 3.439 1.00 96.56 121 GLY A C 1
ATOM 923 O O . GLY A 1 121 ? -2.863 -11.595 2.579 1.00 96.56 121 GLY A O 1
ATOM 924 N N . ASP A 1 122 ? -3.835 -13.457 3.353 1.00 95.81 122 ASP A N 1
ATOM 925 C CA . ASP A 1 122 ? -4.858 -13.540 2.306 1.00 95.81 122 ASP A CA 1
ATOM 926 C C . ASP A 1 122 ? -6.103 -12.778 2.784 1.00 95.81 122 ASP A C 1
ATOM 928 O O . ASP A 1 122 ? -6.781 -13.222 3.718 1.00 95.81 122 ASP A O 1
ATOM 932 N N . ILE A 1 123 ? -6.310 -11.560 2.268 1.00 95.69 123 ILE A N 1
ATOM 933 C CA . ILE A 1 123 ? -7.252 -10.588 2.835 1.00 95.69 123 ILE A CA 1
ATOM 934 C C . ILE A 1 123 ? -8.342 -10.266 1.820 1.00 95.69 123 ILE A C 1
ATOM 936 O O . ILE A 1 123 ? -8.068 -9.761 0.736 1.00 95.69 123 ILE A O 1
ATOM 940 N N . GLU A 1 124 ? -9.595 -10.444 2.230 1.00 95.06 124 GLU A N 1
ATOM 941 C CA . GLU A 1 124 ? -10.771 -9.942 1.527 1.00 95.06 124 GLU A CA 1
ATOM 942 C C . GLU A 1 124 ? -11.568 -9.019 2.453 1.00 95.06 124 GLU A C 1
ATOM 944 O O . GLU A 1 124 ? -11.876 -9.356 3.595 1.00 95.06 124 GLU A O 1
ATOM 949 N N . ILE A 1 125 ? -11.891 -7.830 1.957 1.00 93.44 125 ILE A N 1
ATOM 950 C CA . ILE A 1 125 ? -12.622 -6.793 2.682 1.00 93.44 125 ILE A CA 1
ATOM 951 C C . ILE A 1 125 ? -13.940 -6.593 1.962 1.00 93.44 125 ILE A C 1
ATOM 953 O O . ILE A 1 125 ? -13.959 -6.370 0.752 1.00 93.44 125 ILE A O 1
ATOM 957 N N . ARG A 1 126 ? -15.039 -6.670 2.709 1.00 93.06 126 ARG A N 1
ATOM 958 C CA . ARG A 1 126 ? -16.399 -6.591 2.177 1.00 93.06 126 ARG A CA 1
ATOM 959 C C . ARG A 1 126 ? -17.135 -5.370 2.706 1.00 93.06 126 ARG A C 1
ATOM 961 O O . ARG A 1 126 ? -16.883 -4.922 3.825 1.00 93.06 126 ARG A O 1
ATOM 968 N N . ALA A 1 127 ? -18.033 -4.841 1.888 1.00 89.69 127 ALA A N 1
ATOM 969 C CA . ALA A 1 127 ? -19.000 -3.835 2.292 1.00 89.69 127 ALA A CA 1
ATOM 970 C C . ALA A 1 127 ? -20.157 -4.485 3.065 1.00 89.69 127 ALA A C 1
ATOM 972 O O . ALA A 1 127 ? -20.277 -5.710 3.134 1.00 89.69 127 ALA A O 1
ATOM 973 N N . LEU A 1 128 ? -21.028 -3.652 3.640 1.00 91.44 128 LEU A N 1
ATOM 974 C CA . LEU A 1 128 ? -22.198 -4.116 4.396 1.00 91.44 128 LEU A CA 1
ATOM 975 C C . LEU A 1 128 ? -23.208 -4.885 3.532 1.00 91.44 128 LEU A C 1
ATOM 977 O O . LEU A 1 128 ? -23.913 -5.743 4.050 1.00 91.44 128 LEU A O 1
ATOM 981 N N . ASP A 1 129 ? -23.259 -4.608 2.230 1.00 93.12 129 ASP A N 1
ATOM 982 C CA . ASP A 1 129 ? -24.088 -5.337 1.261 1.00 93.12 129 ASP A CA 1
ATOM 983 C C . ASP A 1 129 ? -23.466 -6.677 0.814 1.00 93.12 129 ASP A C 1
ATOM 985 O O . ASP A 1 129 ? -24.033 -7.385 -0.015 1.00 93.12 129 ASP A O 1
ATOM 989 N N . GLY A 1 130 ? -22.295 -7.034 1.356 1.00 90.56 130 GLY A N 1
ATOM 990 C CA . GLY A 1 130 ? -21.562 -8.253 1.030 1.00 90.56 130 GLY A CA 1
ATOM 991 C C . GLY A 1 130 ? -20.671 -8.155 -0.210 1.00 90.56 130 GLY A C 1
ATOM 992 O O . GLY A 1 130 ? -19.903 -9.092 -0.458 1.00 90.56 130 GLY A O 1
ATOM 993 N N . SER A 1 131 ? -20.712 -7.048 -0.962 1.00 90.38 131 SER A N 1
ATOM 994 C CA . SER A 1 131 ? -19.824 -6.824 -2.106 1.00 90.38 131 SER A CA 1
ATOM 995 C C . SER A 1 131 ? -18.359 -6.744 -1.667 1.00 90.38 131 SER A C 1
ATOM 997 O O . SER A 1 131 ? -18.037 -6.332 -0.549 1.00 90.38 131 SER A O 1
ATOM 999 N N . VAL A 1 132 ? -17.443 -7.186 -2.532 1.00 90.94 132 VAL A N 1
ATOM 1000 C CA . VAL A 1 132 ? -16.004 -7.146 -2.246 1.00 90.94 132 VAL A CA 1
ATOM 1001 C C . VAL A 1 132 ? -15.494 -5.733 -2.491 1.00 90.94 132 VAL A C 1
ATOM 1003 O O . VAL A 1 132 ? -15.457 -5.271 -3.626 1.00 90.94 132 VAL A O 1
ATOM 1006 N N . LEU A 1 133 ? -15.069 -5.065 -1.420 1.00 88.88 133 LEU A N 1
ATOM 1007 C CA . LEU A 1 133 ? -14.405 -3.766 -1.491 1.00 88.88 133 LEU A CA 1
ATOM 1008 C C . LEU A 1 133 ? -12.971 -3.906 -1.988 1.00 88.88 133 LEU A C 1
ATOM 1010 O O . LEU A 1 133 ? -12.506 -3.067 -2.756 1.00 88.88 133 LEU A O 1
ATOM 1014 N N . ARG A 1 134 ? -12.245 -4.924 -1.505 1.00 91.00 134 ARG A N 1
ATOM 1015 C CA . ARG A 1 134 ? -10.849 -5.156 -1.887 1.00 91.00 134 ARG A CA 1
ATOM 1016 C C . ARG A 1 134 ? -10.383 -6.563 -1.538 1.00 91.00 134 ARG A C 1
ATOM 1018 O O . ARG A 1 134 ? -10.745 -7.086 -0.487 1.00 91.00 134 ARG A O 1
ATOM 1025 N N . ARG A 1 135 ? -9.515 -7.113 -2.383 1.00 93.19 135 ARG A N 1
ATOM 1026 C CA . ARG A 1 135 ? -8.608 -8.214 -2.039 1.00 93.19 135 ARG A CA 1
ATOM 1027 C C . ARG A 1 135 ? -7.188 -7.680 -1.972 1.00 93.19 135 ARG A C 1
ATOM 1029 O O . ARG A 1 135 ? -6.863 -6.771 -2.731 1.00 93.19 135 ARG A O 1
ATOM 1036 N N . ASP A 1 136 ? -6.381 -8.176 -1.044 1.00 94.88 136 ASP A N 1
ATOM 1037 C CA . ASP A 1 136 ? -5.027 -7.666 -0.822 1.00 94.88 136 ASP A CA 1
ATOM 1038 C C . ASP A 1 136 ? -4.141 -8.684 -0.084 1.00 94.88 136 ASP A C 1
ATOM 1040 O O . ASP A 1 136 ? -4.646 -9.585 0.586 1.00 94.88 136 ASP A O 1
ATOM 1044 N N . THR A 1 137 ? -2.820 -8.502 -0.143 1.00 96.12 137 THR A N 1
ATOM 1045 C CA . THR A 1 137 ? -1.862 -9.197 0.734 1.00 96.12 137 THR A CA 1
ATOM 1046 C C . THR A 1 137 ? -1.602 -8.445 2.034 1.00 96.12 137 THR A C 1
ATOM 1048 O O . THR A 1 137 ? -1.100 -9.014 3.012 1.00 96.12 137 THR A O 1
ATOM 1051 N N . ARG A 1 138 ? -1.861 -7.130 2.041 1.00 96.00 138 ARG A N 1
ATOM 1052 C CA . ARG A 1 138 ? -1.550 -6.248 3.162 1.00 96.00 138 ARG A CA 1
ATOM 1053 C C . ARG A 1 138 ? -2.388 -4.987 3.160 1.00 96.00 138 ARG A C 1
ATOM 1055 O O . ARG A 1 138 ? -2.451 -4.255 2.185 1.00 96.00 138 ARG A O 1
ATOM 1062 N N . VAL A 1 139 ? -2.964 -4.660 4.307 1.00 96.69 139 VAL A N 1
ATOM 1063 C CA . VAL A 1 139 ? -3.744 -3.433 4.468 1.00 96.69 139 VAL A CA 1
ATOM 1064 C C . VAL A 1 139 ? -3.480 -2.780 5.813 1.00 96.69 139 VAL A C 1
ATOM 1066 O O . VAL A 1 139 ? -3.237 -3.438 6.823 1.00 96.69 139 VAL A O 1
ATOM 1069 N N . SER A 1 140 ? -3.613 -1.459 5.837 1.00 97.19 140 SER A N 1
ATOM 1070 C CA . SER A 1 140 ? -3.741 -0.695 7.075 1.00 97.19 140 SER A CA 1
ATOM 1071 C C . SER A 1 140 ? -5.208 -0.344 7.272 1.00 97.19 140 SER A C 1
ATOM 1073 O O . SER A 1 140 ? -5.762 0.432 6.493 1.00 97.19 140 SER A O 1
ATOM 1075 N N . LEU A 1 141 ? -5.830 -0.884 8.315 1.00 97.31 141 LEU A N 1
ATOM 1076 C CA . LEU A 1 141 ? -7.224 -0.623 8.664 1.00 97.31 141 LEU A CA 1
ATOM 1077 C C . LEU A 1 141 ? -7.331 0.492 9.706 1.00 97.31 141 LEU A C 1
ATOM 1079 O O . LEU A 1 141 ? -6.465 0.655 10.576 1.00 97.31 141 LEU A O 1
ATOM 1083 N N . CYS A 1 142 ? -8.395 1.285 9.599 1.00 96.44 142 CYS A N 1
ATOM 1084 C CA . CYS A 1 142 ? -8.696 2.335 10.558 1.00 96.44 142 CYS A CA 1
ATOM 1085 C C . CYS A 1 142 ? -9.084 1.719 11.906 1.00 96.44 142 CYS A C 1
ATOM 1087 O O . CYS A 1 142 ? -9.917 0.821 11.974 1.00 96.44 142 CYS A O 1
ATOM 1089 N N . ARG A 1 143 ? -8.501 2.250 12.984 1.00 94.62 143 ARG A N 1
ATOM 1090 C CA . ARG A 1 143 ? -8.820 1.861 14.365 1.00 94.62 143 ARG A CA 1
ATOM 1091 C C . ARG A 1 143 ? -9.327 3.019 15.226 1.00 94.62 143 ARG A C 1
ATOM 1093 O O . ARG A 1 143 ? -9.932 2.795 16.264 1.00 94.62 143 ARG A O 1
ATOM 1100 N N . CYS A 1 144 ? -9.096 4.256 14.788 1.00 93.94 144 CYS A N 1
ATOM 1101 C CA . CYS A 1 144 ? -9.471 5.465 15.520 1.00 93.94 144 CYS A CA 1
ATOM 1102 C C . CYS A 1 144 ? -10.853 6.022 15.154 1.00 93.94 144 CYS A C 1
ATOM 1104 O O . CYS A 1 144 ? -11.271 6.994 15.768 1.00 93.94 144 CYS A O 1
ATOM 1106 N N . ALA A 1 145 ? -11.522 5.462 14.138 1.00 94.19 145 ALA A N 1
ATOM 1107 C CA . ALA A 1 145 ? -12.782 5.959 13.566 1.00 94.19 145 ALA A CA 1
ATOM 1108 C C . ALA A 1 145 ? -12.737 7.382 12.961 1.00 94.19 145 ALA A C 1
ATOM 1110 O O . ALA A 1 145 ? -13.773 7.929 12.607 1.00 94.19 145 ALA A O 1
ATOM 1111 N N . LEU A 1 146 ? -11.548 7.970 12.790 1.00 95.31 146 LEU A N 1
ATOM 1112 C CA . LEU A 1 146 ? -11.377 9.319 12.227 1.00 95.31 146 LEU A CA 1
ATOM 1113 C C . LEU A 1 146 ? -10.985 9.323 10.742 1.00 95.31 146 LEU A C 1
ATOM 1115 O O . LEU A 1 146 ? -10.825 10.393 10.165 1.00 95.31 146 LEU A O 1
ATOM 1119 N N . SER A 1 147 ? -10.775 8.150 10.132 1.00 95.62 147 SER A N 1
ATOM 1120 C CA . SER A 1 147 ? -10.351 8.072 8.730 1.00 95.62 147 SER A CA 1
ATOM 1121 C C . SER A 1 147 ? -11.417 8.626 7.792 1.00 95.62 147 SER A C 1
ATOM 1123 O O . SER A 1 147 ? -12.603 8.361 7.963 1.00 95.62 147 SER A O 1
ATOM 1125 N N . ARG A 1 148 ? -10.990 9.327 6.741 1.00 93.81 148 ARG A N 1
ATOM 1126 C CA . ARG A 1 148 ? -11.861 9.754 5.633 1.00 93.81 148 ARG A CA 1
ATOM 1127 C C . ARG A 1 148 ? -11.994 8.693 4.538 1.00 93.81 148 ARG A C 1
ATOM 1129 O O . ARG A 1 148 ? -12.614 8.948 3.513 1.00 93.81 148 ARG A O 1
ATOM 1136 N N . GLN A 1 149 ? -11.390 7.522 4.740 1.00 91.75 149 GLN A N 1
ATOM 1137 C CA . GLN A 1 149 ? -11.339 6.411 3.786 1.00 91.75 149 GLN A CA 1
ATOM 1138 C C . GLN A 1 149 ? -11.698 5.070 4.442 1.00 91.75 149 GLN A C 1
ATOM 1140 O O . GLN A 1 149 ? -11.144 4.031 4.085 1.00 91.75 149 GLN A O 1
ATOM 1145 N N . VAL A 1 150 ? -12.575 5.085 5.454 1.00 91.44 150 VAL A N 1
ATOM 1146 C CA . VAL A 1 150 ? -13.036 3.874 6.160 1.00 91.44 150 VAL A CA 1
ATOM 1147 C C . VAL A 1 150 ? -13.463 2.807 5.136 1.00 91.44 150 VAL A C 1
ATOM 1149 O O . VAL A 1 150 ? -14.184 3.139 4.197 1.00 91.44 150 VAL A O 1
ATOM 1152 N N . PRO A 1 151 ? -13.017 1.543 5.278 1.00 94.94 151 PRO A N 1
ATOM 1153 C CA . PRO A 1 151 ? -12.367 0.933 6.449 1.00 94.94 151 PRO A CA 1
ATOM 1154 C C . PRO A 1 151 ? -10.845 1.138 6.551 1.00 94.94 151 PRO A C 1
ATOM 1156 O O . PRO A 1 151 ? -10.212 0.649 7.487 1.00 94.94 151 PRO A O 1
ATOM 1159 N N . PHE A 1 152 ? -10.230 1.860 5.622 1.00 96.38 152 PHE A N 1
ATOM 1160 C CA . PHE A 1 152 ? -8.779 1.993 5.517 1.00 96.38 152 PHE A CA 1
ATOM 1161 C C . PHE A 1 152 ? -8.229 3.123 6.380 1.00 96.38 152 PHE A C 1
ATOM 1163 O O . PHE A 1 152 ? -8.908 4.109 6.656 1.00 96.38 152 PHE A O 1
ATOM 1170 N N . CYS A 1 153 ? -6.989 2.982 6.841 1.00 96.50 153 CYS A N 1
ATOM 1171 C CA . CYS A 1 153 ? -6.296 4.031 7.578 1.00 96.50 153 CYS A CA 1
ATOM 1172 C C . CYS A 1 153 ? -5.727 5.086 6.621 1.00 96.50 153 CYS A C 1
ATOM 1174 O O . CYS A 1 153 ? -5.040 4.741 5.665 1.00 96.50 153 CYS A O 1
ATOM 1176 N N . ASP A 1 154 ? -5.931 6.362 6.944 1.00 95.06 154 ASP A N 1
ATOM 1177 C CA . ASP A 1 154 ? -5.359 7.530 6.259 1.00 95.06 154 ASP A CA 1
ATOM 1178 C C . ASP A 1 154 ? -4.449 8.369 7.187 1.00 95.06 154 ASP A C 1
ATOM 1180 O O . ASP A 1 154 ? -4.158 9.529 6.906 1.00 95.06 154 ASP A O 1
ATOM 1184 N N . ASN A 1 155 ? -4.009 7.784 8.310 1.00 94.12 155 ASN A N 1
ATOM 1185 C CA . ASN A 1 155 ? -3.288 8.434 9.415 1.00 94.12 155 ASN A CA 1
ATOM 1186 C C . ASN A 1 155 ? -4.042 9.530 10.184 1.00 94.12 155 ASN A C 1
ATOM 1188 O O . ASN A 1 155 ? -3.408 10.216 10.990 1.00 94.12 155 ASN A O 1
ATOM 1192 N N . SER A 1 156 ? -5.368 9.648 10.065 1.00 94.44 156 SER A N 1
ATOM 1193 C CA . SER A 1 156 ? -6.135 10.607 10.881 1.00 94.44 156 SER A CA 1
ATOM 1194 C C . SER A 1 156 ? -5.916 10.438 12.398 1.00 94.44 156 SER A C 1
ATOM 1196 O O . SER A 1 156 ? -5.980 11.405 13.153 1.00 94.44 156 SER A O 1
ATOM 1198 N N . CYS A 1 157 ? -5.545 9.238 12.873 1.00 90.62 157 CYS A N 1
ATOM 1199 C CA . CYS A 1 157 ? -5.130 9.025 14.267 1.00 90.62 157 CYS A CA 1
ATOM 1200 C C . CYS A 1 157 ? -3.907 9.865 14.683 1.00 90.62 157 CYS A C 1
ATOM 1202 O O . CYS A 1 157 ? -3.865 10.364 15.805 1.00 90.62 157 CYS A O 1
ATOM 1204 N N . ARG A 1 158 ? -2.930 10.052 13.785 1.00 88.25 158 ARG A N 1
ATOM 1205 C CA . ARG A 1 158 ? -1.699 10.807 14.056 1.00 88.25 158 ARG A CA 1
ATOM 1206 C C . ARG A 1 158 ? -1.971 12.304 14.098 1.00 88.25 158 ARG A C 1
ATOM 1208 O O . ARG A 1 158 ? -1.476 12.985 14.987 1.00 88.25 158 ARG A O 1
ATOM 1215 N N . THR A 1 159 ? -2.772 12.806 13.161 1.00 88.88 159 THR A N 1
ATOM 1216 C CA . THR A 1 159 ? -3.103 14.236 13.074 1.00 88.88 159 THR A CA 1
ATOM 1217 C C . THR A 1 159 ? -3.997 14.695 14.220 1.00 88.88 159 THR A C 1
ATOM 1219 O O . THR A 1 159 ? -3.881 15.830 14.663 1.00 88.88 159 THR A O 1
ATOM 1222 N N . SER A 1 160 ? -4.860 13.812 14.726 1.00 88.19 160 SER A N 1
ATOM 1223 C CA . SER A 1 160 ? -5.785 14.118 15.823 1.00 88.19 160 SER A CA 1
ATOM 1224 C C . SER A 1 160 ? -5.256 13.729 17.206 1.00 88.19 160 SER A C 1
ATOM 1226 O O . SER A 1 160 ? -6.007 13.810 18.175 1.00 88.19 160 SER A O 1
ATOM 1228 N N . ASN A 1 161 ? -3.994 13.289 17.315 1.00 88.69 161 ASN A N 1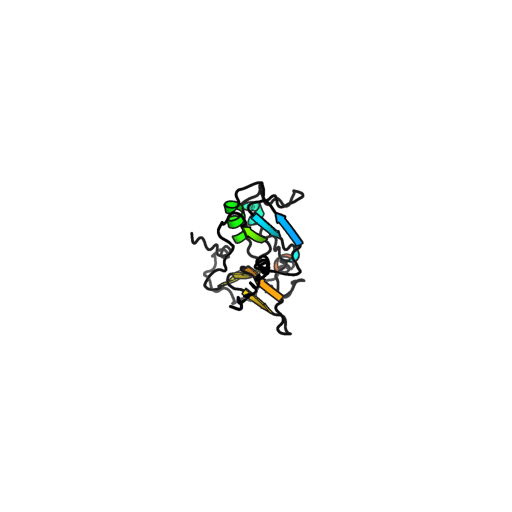
ATOM 1229 C CA . ASN A 1 161 ? -3.388 12.807 18.564 1.00 88.69 161 ASN A CA 1
ATOM 1230 C C . ASN A 1 161 ? -4.265 11.763 19.285 1.00 88.69 161 ASN A C 1
ATOM 1232 O O . ASN A 1 161 ? -4.415 11.777 20.510 1.00 88.69 161 ASN A O 1
ATOM 1236 N N . TRP A 1 162 ? -4.892 10.879 18.504 1.00 91.06 162 TRP A N 1
ATOM 1237 C CA . TRP A 1 162 ? -5.762 9.845 19.040 1.00 91.06 162 TRP A CA 1
ATOM 1238 C C . TRP A 1 162 ? -4.945 8.885 19.901 1.00 91.06 162 TRP A C 1
ATOM 1240 O O . TRP A 1 162 ? -3.875 8.425 19.496 1.00 91.06 162 TRP A O 1
ATOM 1250 N N . ARG A 1 163 ? -5.472 8.563 21.081 1.00 89.94 163 ARG A N 1
ATOM 1251 C CA . ARG A 1 163 ? -4.887 7.572 21.980 1.00 89.94 163 ARG A CA 1
ATOM 1252 C C . ARG A 1 163 ? -5.795 6.365 22.041 1.00 89.94 163 ARG A C 1
ATOM 1254 O O . ARG A 1 163 ? -7.003 6.506 22.218 1.00 89.94 163 ARG A O 1
ATOM 1261 N N . GLU A 1 164 ? -5.207 5.187 21.889 1.00 84.06 164 GLU A N 1
ATOM 1262 C CA . GLU A 1 164 ? -5.971 3.958 22.056 1.00 84.06 164 GLU A CA 1
ATOM 1263 C C . GLU A 1 164 ? -6.431 3.803 23.516 1.00 84.06 164 GLU A C 1
ATOM 1265 O O . GLU A 1 164 ? -5.672 4.146 24.429 1.00 84.06 164 GLU A O 1
ATOM 1270 N N . PRO A 1 165 ? -7.647 3.284 23.766 1.00 77.25 165 PRO A N 1
ATOM 1271 C CA . PRO A 1 165 ? -8.060 2.915 25.113 1.00 77.25 165 PRO A CA 1
ATOM 1272 C C . PRO A 1 165 ? -7.072 1.915 25.734 1.00 77.25 165 PRO A C 1
ATOM 1274 O O . PRO A 1 165 ? -6.594 0.996 25.063 1.00 77.25 165 PRO A O 1
ATOM 1277 N N . VAL A 1 166 ? -6.755 2.100 27.018 1.00 63.47 166 VAL A N 1
ATOM 1278 C CA . VAL A 1 166 ? -5.836 1.228 27.766 1.00 63.47 166 VAL A CA 1
ATOM 1279 C C . VAL A 1 166 ? -6.396 -0.201 27.771 1.00 63.47 166 VAL A C 1
ATOM 1281 O O . VAL A 1 166 ? -7.530 -0.406 28.192 1.00 63.47 166 VAL A O 1
ATOM 1284 N N . GLY A 1 167 ? -5.616 -1.181 27.296 1.00 58.25 167 GLY A N 1
ATOM 1285 C CA . GLY A 1 167 ? -5.981 -2.607 27.361 1.00 58.25 167 GLY A CA 1
ATOM 1286 C C . GLY A 1 167 ? -5.715 -3.443 26.102 1.00 58.25 167 GLY A C 1
ATOM 1287 O O . GLY A 1 167 ? -5.738 -4.664 26.185 1.00 58.25 167 GLY A O 1
ATOM 1288 N N . ALA A 1 168 ? -5.412 -2.832 24.951 1.00 53.38 168 ALA A N 1
ATOM 1289 C CA . ALA A 1 168 ? -5.180 -3.581 23.704 1.00 53.38 168 ALA A CA 1
ATOM 1290 C C . ALA A 1 168 ? -3.741 -4.120 23.525 1.00 53.38 168 ALA A C 1
ATOM 1292 O O . ALA A 1 168 ? -3.472 -4.814 22.549 1.00 53.38 168 ALA A O 1
ATOM 1293 N N . GLN A 1 169 ? -2.808 -3.778 24.424 1.00 56.44 169 GLN A N 1
ATOM 1294 C CA . GLN A 1 169 ? -1.359 -3.909 24.211 1.00 56.44 169 GLN A CA 1
ATOM 1295 C C . GLN A 1 169 ? -0.635 -4.369 25.492 1.00 56.44 169 GLN A C 1
ATOM 1297 O O . GLN A 1 169 ? 0.219 -3.652 26.012 1.00 56.44 169 GLN A O 1
ATOM 1302 N N . ASN A 1 170 ? -0.970 -5.531 26.055 1.00 48.00 170 ASN A N 1
ATOM 1303 C CA . ASN A 1 170 ? -0.178 -6.094 27.159 1.00 48.00 170 ASN A CA 1
ATOM 1304 C C . ASN A 1 170 ? 1.095 -6.770 26.611 1.00 48.00 170 ASN A C 1
ATOM 1306 O O . ASN A 1 170 ? 1.218 -7.990 26.619 1.00 48.00 170 ASN A O 1
ATOM 1310 N N . GLY A 1 171 ? 2.030 -5.962 26.106 1.00 51.97 171 GLY A N 1
ATOM 1311 C CA . GLY A 1 171 ? 3.455 -6.298 26.023 1.00 51.97 171 GLY A CA 1
ATOM 1312 C C . GLY A 1 171 ? 4.212 -5.543 27.126 1.00 51.97 171 GLY A C 1
ATOM 1313 O O . GLY A 1 171 ? 3.713 -4.511 27.582 1.00 51.97 171 GLY A O 1
ATOM 1314 N N . PRO A 1 172 ? 5.376 -6.024 27.605 1.00 45.88 172 PRO A N 1
ATOM 1315 C CA . PRO A 1 172 ? 6.119 -5.341 28.661 1.00 45.88 172 PRO A CA 1
ATOM 1316 C C . PRO A 1 172 ? 6.410 -3.887 28.261 1.00 45.88 172 PRO A C 1
ATOM 1318 O O . PRO A 1 172 ? 6.858 -3.613 27.146 1.00 45.88 172 PRO A O 1
ATOM 1321 N N . ASN A 1 173 ? 6.119 -2.955 29.177 1.00 47.56 173 ASN A N 1
ATOM 1322 C CA . ASN A 1 173 ? 6.359 -1.522 29.006 1.00 47.56 173 ASN A CA 1
ATOM 1323 C C . ASN A 1 173 ? 7.776 -1.286 28.458 1.00 47.56 173 ASN A C 1
ATOM 1325 O O . ASN A 1 173 ? 8.754 -1.548 29.152 1.00 47.56 173 ASN A O 1
ATOM 1329 N N . GLY A 1 174 ? 7.879 -0.794 27.220 1.00 50.47 174 GLY A N 1
ATOM 1330 C CA . GLY A 1 174 ? 9.158 -0.439 26.598 1.00 50.47 174 GLY A CA 1
ATOM 1331 C C . GLY A 1 174 ? 9.526 -1.193 25.319 1.00 50.47 174 GLY A C 1
ATOM 1332 O O . GLY A 1 174 ? 10.524 -0.827 24.704 1.00 50.47 174 GLY A O 1
ATOM 1333 N N . THR A 1 175 ? 8.750 -2.182 24.857 1.00 49.56 175 THR A N 1
ATOM 1334 C CA . THR A 1 175 ? 8.973 -2.729 23.507 1.00 49.56 175 THR A CA 1
ATOM 1335 C C . THR A 1 175 ? 8.548 -1.703 22.448 1.00 49.56 175 THR A C 1
ATOM 1337 O O . THR A 1 175 ? 7.398 -1.248 22.496 1.00 49.56 175 THR A O 1
ATOM 1340 N N . PRO A 1 176 ? 9.431 -1.329 21.499 1.00 54.56 176 PRO A N 1
ATOM 1341 C CA . PRO A 1 176 ? 9.041 -0.553 20.325 1.00 54.56 176 PRO A CA 1
ATOM 1342 C C . PRO A 1 176 ? 7.856 -1.220 19.625 1.00 54.56 176 PRO A C 1
ATOM 1344 O O . PRO A 1 176 ? 7.740 -2.448 19.669 1.00 54.56 176 PRO A O 1
ATOM 1347 N N . ASP A 1 177 ? 6.997 -0.431 18.972 1.00 53.94 177 ASP A N 1
ATOM 1348 C CA . ASP A 1 177 ? 5.973 -1.003 18.094 1.00 53.94 177 ASP A CA 1
ATOM 1349 C C . ASP A 1 177 ? 6.649 -2.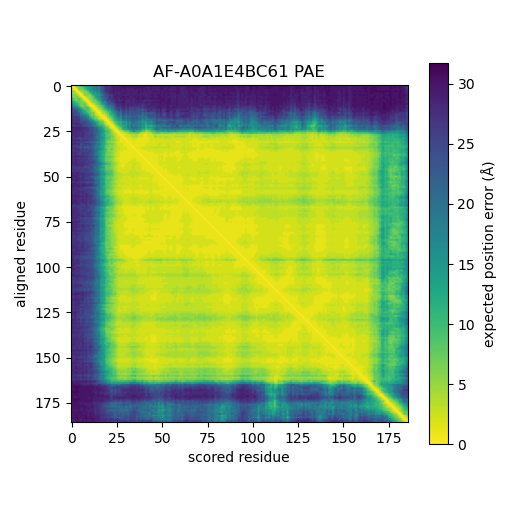008 17.157 1.00 53.94 177 ASP A C 1
ATOM 1351 O O . ASP A 1 177 ? 7.715 -1.690 16.608 1.00 53.94 177 ASP A O 1
ATOM 1355 N N . PRO A 1 178 ? 6.081 -3.215 16.983 1.00 55.84 178 PRO A N 1
ATOM 1356 C CA . PRO A 1 178 ? 6.665 -4.173 16.070 1.00 55.84 178 PRO A CA 1
ATOM 1357 C C . PRO A 1 178 ? 6.805 -3.487 14.713 1.00 55.84 178 PRO A C 1
ATOM 1359 O O . PRO A 1 178 ? 5.854 -2.888 14.195 1.00 55.84 178 PRO A O 1
ATOM 1362 N N . ALA A 1 179 ? 8.009 -3.557 14.138 1.00 53.81 179 ALA A N 1
ATOM 1363 C CA . ALA A 1 179 ? 8.149 -3.290 12.718 1.00 53.81 179 ALA A CA 1
ATOM 1364 C C . ALA A 1 179 ? 7.08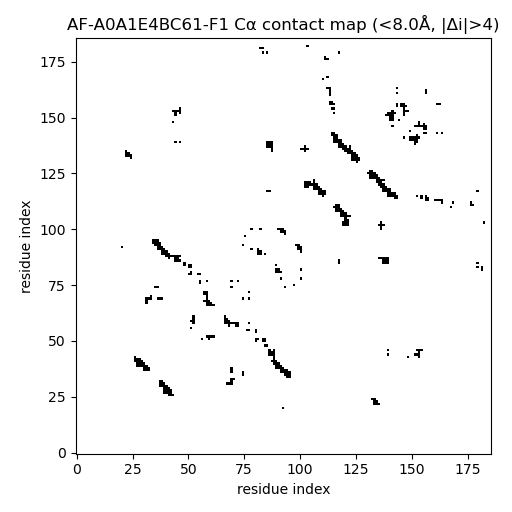0 -4.133 11.997 1.00 53.81 179 ALA A C 1
ATOM 1366 O O . ALA A 1 179 ? 6.823 -5.261 12.435 1.00 53.81 179 ALA A O 1
ATOM 1367 N N . PRO A 1 180 ? 6.416 -3.609 10.948 1.00 55.34 180 PRO A N 1
ATOM 1368 C CA . PRO A 1 180 ? 5.468 -4.411 10.189 1.00 55.34 180 PRO A CA 1
ATOM 1369 C C . PRO A 1 180 ? 6.181 -5.718 9.833 1.00 55.34 180 PRO A C 1
ATOM 1371 O O . PRO A 1 180 ? 7.297 -5.631 9.314 1.00 55.34 180 PRO A O 1
ATOM 1374 N N . PRO A 1 181 ? 5.623 -6.891 10.183 1.00 51.91 181 PRO A N 1
ATOM 1375 C CA . PRO A 1 181 ? 6.360 -8.139 10.088 1.00 51.91 181 PRO A CA 1
ATOM 1376 C C . PRO A 1 181 ? 6.791 -8.323 8.636 1.00 51.91 181 PRO A C 1
ATOM 1378 O O . PRO A 1 181 ? 5.957 -8.422 7.735 1.00 51.91 181 PRO A O 1
ATOM 1381 N N . ILE A 1 182 ? 8.101 -8.264 8.401 1.00 54.75 182 ILE A N 1
ATOM 1382 C CA . ILE A 1 182 ? 8.690 -8.549 7.101 1.00 54.75 182 ILE A CA 1
ATOM 1383 C C . ILE A 1 182 ? 8.878 -10.057 7.105 1.00 54.75 182 ILE A C 1
ATOM 1385 O O . ILE A 1 182 ? 9.642 -10.592 7.906 1.00 54.75 182 ILE A O 1
ATOM 1389 N N . ASN A 1 183 ? 8.112 -10.757 6.278 1.00 44.62 183 ASN A N 1
ATOM 1390 C CA . ASN A 1 183 ? 8.305 -12.181 6.086 1.00 44.62 183 ASN A CA 1
ATOM 1391 C C . ASN A 1 183 ? 9.575 -12.367 5.240 1.00 44.62 183 ASN A C 1
ATOM 1393 O O . ASN A 1 183 ? 9.504 -12.444 4.021 1.00 44.62 183 ASN A O 1
ATOM 1397 N N . ASP A 1 184 ? 10.745 -12.384 5.885 1.00 43.00 184 ASP A N 1
ATOM 1398 C CA . ASP A 1 184 ? 12.055 -12.619 5.249 1.00 43.00 184 ASP A CA 1
ATOM 1399 C C . ASP A 1 184 ? 12.257 -14.106 4.864 1.00 43.00 184 ASP A C 1
ATOM 1401 O O . ASP A 1 184 ? 13.380 -14.615 4.855 1.00 43.00 184 ASP A O 1
ATOM 1405 N N . ARG A 1 185 ? 11.181 -14.846 4.557 1.00 39.78 185 ARG A N 1
ATOM 1406 C CA . ARG A 1 185 ? 11.295 -16.226 4.071 1.00 39.78 185 ARG A CA 1
ATOM 1407 C C . ARG A 1 185 ? 11.741 -16.207 2.607 1.00 39.78 185 ARG A C 1
ATOM 1409 O O . ARG A 1 185 ? 10.910 -16.097 1.708 1.00 39.78 185 ARG A O 1
ATOM 1416 N N . ARG A 1 186 ? 13.064 -16.266 2.415 1.00 37.41 186 ARG A N 1
ATOM 1417 C CA . ARG A 1 186 ? 13.699 -16.827 1.213 1.00 37.41 186 ARG A CA 1
ATOM 1418 C C . ARG A 1 186 ? 13.398 -18.315 1.100 1.00 37.41 186 ARG A C 1
ATOM 1420 O O . ARG A 1 186 ? 13.305 -18.967 2.167 1.00 37.41 186 ARG A O 1
#

Secondary structure (DSSP, 8-state):
---------------PPPPPPSS--TT--EEEE-SSEEEEE-GGG-----HHHHH-TTTB-TTSSSSB-TTSS-HHHHHHHHTT-TTS-EEEEESSSPPPP---SS-EEEEPTTS-EEEEEEEEEE-TTS-EEEEEEEEEE-SSS--TTTTB--SHHHHTT--PPTTS--S-TTPPPPPP------

Solvent-accessible surface area (backbone atoms only — not comparable to full-atom values): 11489 Å² total; per-residue (Å²): 138,84,81,84,82,81,81,80,81,78,77,74,78,73,76,77,72,74,79,71,62,93,56,86,48,98,62,65,66,49,76,42,74,58,86,44,33,32,43,38,34,21,65,79,36,48,57,76,81,49,53,43,41,73,75,41,42,73,28,32,29,91,88,46,87,71,33,66,37,78,81,60,54,56,65,66,61,49,49,60,40,34,72,57,36,58,34,46,20,37,49,63,46,54,62,66,80,53,87,62,84,73,53,46,82,73,70,44,76,48,78,38,81,46,44,39,33,36,34,38,5,80,43,77,42,62,45,97,87,66,50,79,69,43,54,45,45,29,33,28,28,48,66,72,82,58,36,94,52,72,70,31,25,58,52,38,30,64,78,66,70,44,71,66,74,92,80,86,68,93,60,72,93,82,69,72,73,76,70,76,84,72,82,81,78,124